Protein AF-A0A954ZML5-F1 (afdb_monomer)

Radius of gyration: 31.53 Å; Cα contacts (8 Å, |Δi|>4): 163; chains: 1; bounding box: 84×61×76 Å

pLDDT: mean 74.58, std 14.29, range [38.0, 97.31]

Secondary structure (DSSP, 8-state):
--HHHHTT-TT--HHHHHHHTHHHHHHHHHHHHHHHHHHHHHHTTS-HHHHHHHHHHHHHHHHHHHHHHHHHHT--GGGGTHHHHHHHHHHHHHHHHHHHHHTT--HHHHHHHHHHHHHHHHHHH-HHHHHHHHHTTGGGHHHHHHHHHHHHHHHHHHH--------S------PPPP--------SHHHHHHHHHHHHHHHHHTT--THHHHHHHHHHHHHHHHHHHHHHHHHHHHHT-TTGGGG-TTHHHHHHHHHHHHHHHHHHHHHHHHHHHHHHHTT-HHHHHHHHHHHHHHHHHHHHHHHHHHHHHHHHHHHHHHHTT-

Structure (mmCIF, N/CA/C/O backbone):
data_AF-A0A954ZML5-F1
#
_entry.id   AF-A0A954ZML5-F1
#
loop_
_atom_site.group_PDB
_atom_site.id
_atom_site.type_symbol
_atom_site.label_atom_id
_atom_site.label_alt_id
_atom_site.label_comp_id
_atom_site.label_asym_id
_atom_site.label_entity_id
_atom_site.label_seq_id
_atom_site.pdbx_PDB_ins_code
_atom_site.Cartn_x
_atom_site.Cartn_y
_atom_site.Cartn_z
_atom_site.occupancy
_atom_site.B_iso_or_equiv
_atom_site.auth_seq_id
_atom_site.auth_comp_id
_atom_site.auth_asym_id
_atom_site.auth_atom_id
_atom_site.pdbx_PDB_model_num
ATOM 1 N N . MET A 1 1 ? 46.854 -1.091 -17.919 1.00 49.09 1 MET A N 1
ATOM 2 C CA . MET A 1 1 ? 45.990 -2.281 -18.026 1.00 49.09 1 MET A CA 1
ATOM 3 C C . MET A 1 1 ? 44.600 -1.821 -17.636 1.00 49.09 1 MET A C 1
ATOM 5 O O . MET A 1 1 ? 44.442 -1.364 -16.509 1.00 49.09 1 MET A O 1
ATOM 9 N N . ALA A 1 2 ? 43.674 -1.747 -18.593 1.00 55.75 2 ALA A N 1
ATOM 10 C CA . ALA A 1 2 ? 42.324 -1.255 -18.327 1.00 55.75 2 ALA A CA 1
ATOM 11 C C . ALA A 1 2 ? 41.600 -2.241 -17.397 1.00 55.75 2 ALA A C 1
ATOM 13 O O . ALA A 1 2 ? 41.842 -3.445 -17.465 1.00 55.75 2 ALA A O 1
ATOM 14 N N . ILE A 1 3 ? 40.733 -1.738 -16.516 1.00 50.66 3 ILE A N 1
ATOM 15 C CA . ILE A 1 3 ? 39.908 -2.572 -15.621 1.00 50.66 3 ILE A CA 1
ATOM 16 C C . ILE A 1 3 ? 39.075 -3.584 -16.434 1.00 50.66 3 ILE A C 1
ATOM 18 O O . ILE A 1 3 ? 38.837 -4.701 -15.974 1.00 50.66 3 ILE A O 1
ATOM 22 N N . ASP A 1 4 ? 38.741 -3.226 -17.673 1.00 48.19 4 ASP A N 1
ATOM 23 C CA . ASP A 1 4 ? 37.993 -4.041 -18.633 1.00 48.19 4 ASP A CA 1
ATOM 24 C C . ASP A 1 4 ? 38.736 -5.328 -19.038 1.00 48.19 4 ASP A C 1
ATOM 26 O O . ASP A 1 4 ? 38.111 -6.382 -19.178 1.00 48.19 4 ASP A O 1
ATOM 30 N N . ASP A 1 5 ? 40.072 -5.277 -19.128 1.00 60.03 5 ASP A N 1
ATOM 31 C CA . ASP A 1 5 ? 40.917 -6.452 -19.393 1.00 60.03 5 ASP A CA 1
ATOM 32 C C . ASP A 1 5 ? 41.083 -7.338 -18.154 1.00 60.03 5 ASP A C 1
ATOM 34 O O . ASP A 1 5 ? 41.214 -8.555 -18.270 1.00 60.03 5 ASP A O 1
ATOM 38 N N . PHE A 1 6 ? 41.067 -6.750 -16.953 1.00 54.25 6 PHE A N 1
ATOM 39 C CA . PHE A 1 6 ? 41.220 -7.500 -15.702 1.00 54.25 6 PHE A CA 1
ATOM 40 C C . PHE A 1 6 ? 39.966 -8.315 -15.344 1.00 54.25 6 PHE A C 1
ATOM 42 O O . PHE A 1 6 ? 40.076 -9.372 -14.726 1.00 54.25 6 PHE A O 1
ATOM 49 N N . LEU A 1 7 ? 38.777 -7.851 -15.744 1.00 59.19 7 LEU A N 1
ATOM 50 C CA . LEU A 1 7 ? 37.503 -8.537 -15.492 1.00 59.19 7 LEU A CA 1
ATOM 51 C C . LEU A 1 7 ? 37.057 -9.465 -16.636 1.00 59.19 7 LEU A C 1
ATOM 53 O O . LEU A 1 7 ? 36.011 -10.100 -16.517 1.00 59.19 7 LEU A O 1
ATOM 57 N N . GLY A 1 8 ? 37.818 -9.556 -17.735 1.00 55.31 8 GLY A N 1
ATOM 58 C CA . GLY A 1 8 ? 37.432 -10.345 -18.913 1.00 55.31 8 GLY A CA 1
ATOM 59 C C . GLY A 1 8 ? 36.171 -9.822 -19.613 1.00 55.31 8 GLY A C 1
ATOM 60 O O . GLY A 1 8 ? 35.494 -10.577 -20.309 1.00 55.31 8 GLY A O 1
ATOM 61 N N . LEU A 1 9 ? 35.836 -8.543 -19.411 1.00 58.91 9 LEU A N 1
ATOM 62 C CA . LEU A 1 9 ? 34.644 -7.894 -19.966 1.00 58.91 9 LEU A CA 1
ATOM 63 C C . LEU A 1 9 ? 34.919 -7.208 -21.311 1.00 58.91 9 LEU A C 1
ATOM 65 O O . LEU A 1 9 ? 33.978 -6.755 -21.956 1.00 58.91 9 LEU A O 1
ATOM 69 N N . SER A 1 10 ? 36.173 -7.181 -21.774 1.00 58.47 10 SER A N 1
ATOM 70 C CA . SER A 1 10 ? 36.607 -6.513 -23.010 1.00 58.47 10 SER A CA 1
ATOM 71 C C . SER A 1 10 ? 36.015 -7.079 -24.317 1.00 58.47 10 SER A C 1
ATOM 73 O O . SER A 1 10 ? 36.287 -6.542 -25.387 1.00 58.47 10 SER A O 1
ATOM 75 N N . GLY A 1 11 ? 35.157 -8.104 -24.251 1.00 59.72 11 GLY A N 1
ATOM 76 C CA . GLY A 1 11 ? 34.374 -8.611 -25.388 1.00 59.72 11 GLY A CA 1
ATOM 77 C C . GLY A 1 11 ? 32.852 -8.544 -25.223 1.00 59.72 11 GLY A C 1
ATOM 78 O O . GLY A 1 11 ? 32.133 -8.963 -26.128 1.00 59.72 11 GLY A O 1
ATOM 79 N N . LEU A 1 12 ? 32.338 -8.062 -24.085 1.00 58.75 12 LEU A N 1
ATOM 80 C CA . LEU A 1 12 ? 30.901 -8.022 -23.818 1.00 58.75 12 LEU A CA 1
ATOM 81 C C . LEU A 1 12 ? 30.369 -6.640 -24.204 1.00 58.75 12 LEU A C 1
ATOM 83 O O . LEU A 1 12 ? 30.375 -5.707 -23.403 1.00 58.75 12 LEU A O 1
ATOM 87 N N . ASP A 1 13 ? 29.943 -6.502 -25.462 1.00 72.94 13 ASP A N 1
ATOM 88 C CA . ASP A 1 13 ? 29.269 -5.295 -25.941 1.00 72.94 13 ASP A CA 1
ATOM 89 C C . ASP A 1 13 ? 27.927 -5.155 -25.209 1.00 72.94 13 ASP A C 1
ATOM 91 O O . ASP A 1 13 ? 26.905 -5.733 -25.585 1.00 72.94 13 ASP A O 1
ATOM 95 N N . LEU A 1 14 ? 27.957 -4.406 -24.105 1.00 63.91 14 LEU A N 1
ATOM 96 C CA . LEU A 1 14 ? 26.800 -4.154 -23.252 1.00 63.91 14 LEU A CA 1
ATOM 97 C C . LEU A 1 14 ? 25.665 -3.485 -24.036 1.00 63.91 14 LEU A C 1
ATOM 99 O O . LEU A 1 14 ? 24.498 -3.670 -23.693 1.00 63.91 14 LEU A O 1
ATOM 103 N N . SER A 1 15 ? 26.002 -2.729 -25.089 1.00 68.00 15 SER A N 1
ATOM 104 C CA . SER A 1 15 ? 25.008 -2.124 -25.969 1.00 68.00 15 SER A CA 1
ATOM 105 C C . SER A 1 15 ? 24.315 -3.200 -26.798 1.00 68.00 15 SER A C 1
ATOM 107 O O . SER A 1 15 ? 23.090 -3.266 -26.784 1.00 68.00 15 SER A O 1
ATOM 109 N N . ALA A 1 16 ? 25.071 -4.114 -27.414 1.00 74.12 16 ALA A N 1
ATOM 110 C CA . ALA A 1 16 ? 24.513 -5.228 -28.178 1.00 74.12 16 ALA A CA 1
ATOM 111 C C . ALA A 1 16 ? 23.671 -6.162 -27.296 1.00 74.12 16 ALA A C 1
ATOM 113 O O . ALA A 1 16 ? 22.603 -6.608 -27.713 1.00 74.12 16 ALA A O 1
ATOM 114 N N . TRP A 1 17 ? 24.107 -6.415 -26.056 1.00 75.25 17 TRP A N 1
ATOM 115 C CA . TRP A 1 17 ? 23.330 -7.189 -25.086 1.00 75.25 17 TRP A CA 1
ATOM 116 C C . TRP A 1 17 ? 22.029 -6.478 -24.689 1.00 75.25 17 TRP A C 1
ATOM 118 O O . TRP A 1 17 ? 20.981 -7.119 -24.631 1.00 75.25 17 TRP A O 1
ATOM 128 N N . TYR A 1 18 ? 22.069 -5.158 -24.469 1.00 72.19 18 TYR A N 1
ATOM 129 C CA . TYR A 1 18 ? 20.858 -4.375 -24.220 1.00 72.19 18 TYR A CA 1
ATOM 130 C C . TYR A 1 18 ? 19.918 -4.419 -25.423 1.00 72.19 18 TYR A C 1
ATOM 132 O O . TYR A 1 18 ? 18.740 -4.676 -25.233 1.00 72.19 18 TYR A O 1
ATOM 140 N N . PHE A 1 19 ? 20.411 -4.248 -26.653 1.00 79.56 19 PHE A N 1
ATOM 141 C CA . PHE A 1 19 ? 19.573 -4.336 -27.853 1.00 79.56 19 PHE A CA 1
ATOM 142 C C . PHE A 1 19 ? 18.918 -5.713 -28.015 1.00 79.56 19 PHE A C 1
ATOM 144 O O . PHE A 1 19 ? 17.776 -5.788 -28.462 1.00 79.56 19 PHE A O 1
ATOM 151 N N . LEU A 1 20 ? 19.600 -6.789 -27.609 1.00 80.62 20 LEU A N 1
ATOM 152 C CA . LEU A 1 20 ? 19.040 -8.142 -27.623 1.00 80.62 20 LEU A CA 1
ATOM 153 C C . LEU A 1 20 ? 17.913 -8.326 -26.593 1.00 80.62 20 LEU A C 1
ATOM 155 O O . LEU A 1 20 ? 16.990 -9.095 -26.845 1.00 80.62 20 LEU A O 1
ATOM 159 N N . HIS A 1 21 ? 17.991 -7.626 -25.458 1.00 79.44 21 HIS A N 1
ATOM 160 C CA . HIS A 1 21 ? 17.060 -7.756 -24.331 1.00 79.44 21 HIS A CA 1
ATOM 161 C C . HIS A 1 21 ? 16.255 -6.482 -24.034 1.00 79.44 21 HIS A C 1
ATOM 163 O O . HIS A 1 21 ? 15.764 -6.282 -22.917 1.00 79.44 21 HIS A O 1
ATOM 169 N N . ALA A 1 22 ? 16.149 -5.578 -25.010 1.00 81.94 22 ALA A N 1
ATOM 170 C CA . ALA A 1 22 ? 15.594 -4.247 -24.791 1.00 81.94 22 ALA A CA 1
ATOM 171 C C . ALA A 1 22 ? 14.134 -4.342 -24.339 1.00 81.94 22 ALA A C 1
ATOM 173 O O . ALA A 1 22 ? 13.718 -3.647 -23.418 1.00 81.94 22 ALA A O 1
ATOM 174 N N . HIS A 1 23 ? 13.369 -5.264 -24.924 1.00 84.69 23 HIS A N 1
ATOM 175 C CA . HIS A 1 23 ? 11.961 -5.459 -24.593 1.00 84.69 23 HIS A CA 1
ATOM 176 C C . HIS A 1 23 ? 11.756 -5.972 -23.164 1.00 84.69 23 HIS A C 1
ATOM 178 O O . HIS A 1 23 ? 10.863 -5.496 -22.462 1.00 84.69 23 HIS A O 1
ATOM 184 N N . GLU A 1 24 ? 12.583 -6.907 -22.698 1.00 82.94 24 GLU A N 1
ATOM 185 C CA . GLU A 1 24 ? 12.501 -7.452 -21.344 1.00 82.94 24 GLU A CA 1
ATOM 186 C C . GLU A 1 24 ? 12.919 -6.417 -20.298 1.00 82.94 24 GLU A C 1
ATOM 188 O O . GLU A 1 24 ? 12.284 -6.300 -19.243 1.00 82.94 24 GLU A O 1
ATOM 193 N N . ILE A 1 25 ? 13.969 -5.648 -20.593 1.00 80.00 25 ILE A N 1
ATOM 194 C CA . ILE A 1 25 ? 14.470 -4.601 -19.701 1.00 80.00 25 ILE A CA 1
ATOM 195 C C . ILE A 1 25 ? 13.452 -3.463 -19.610 1.00 80.00 25 ILE A C 1
ATOM 197 O O . ILE A 1 25 ? 13.104 -3.046 -18.503 1.00 80.00 25 ILE A O 1
ATOM 201 N N . ASP A 1 26 ? 12.911 -3.013 -20.740 1.00 85.88 26 ASP A N 1
ATOM 202 C CA . ASP A 1 26 ? 11.919 -1.941 -20.785 1.00 85.88 26 ASP A CA 1
ATOM 203 C C . ASP A 1 26 ? 10.625 -2.360 -20.072 1.00 85.88 26 ASP A C 1
ATOM 205 O O . ASP A 1 26 ? 10.103 -1.607 -19.245 1.00 85.88 26 ASP A O 1
ATOM 209 N N . ALA A 1 27 ? 10.162 -3.601 -20.272 1.00 86.56 27 ALA A N 1
ATOM 210 C CA . ALA A 1 27 ? 9.017 -4.154 -19.548 1.00 86.56 27 ALA A CA 1
ATOM 211 C C . ALA A 1 27 ? 9.233 -4.165 -18.026 1.00 86.56 27 ALA A C 1
ATOM 213 O O . ALA A 1 27 ? 8.337 -3.785 -17.264 1.00 86.56 27 ALA A O 1
ATOM 214 N N . LEU A 1 28 ? 10.427 -4.552 -17.565 1.00 79.94 28 LEU A N 1
ATOM 215 C CA . LEU A 1 28 ? 10.773 -4.533 -16.144 1.00 79.94 28 LEU A CA 1
ATOM 216 C C . LEU A 1 28 ? 10.808 -3.101 -15.586 1.00 79.94 28 LEU A C 1
ATOM 218 O O . LEU A 1 28 ? 10.306 -2.852 -14.484 1.00 79.94 28 LEU A O 1
ATOM 222 N N . VAL A 1 29 ? 11.373 -2.153 -16.337 1.00 81.75 29 VAL A N 1
ATOM 223 C CA . VAL A 1 29 ? 11.433 -0.740 -15.940 1.00 81.75 29 VAL A CA 1
ATOM 224 C C . VAL A 1 29 ? 10.028 -0.148 -15.842 1.00 81.75 29 VAL A C 1
ATOM 226 O O . VAL A 1 29 ? 9.703 0.449 -14.811 1.00 81.75 29 VAL A O 1
ATOM 229 N N . TYR A 1 30 ? 9.168 -0.370 -16.842 1.00 88.12 30 TYR A N 1
ATOM 230 C CA . TYR A 1 30 ? 7.764 0.044 -16.799 1.00 88.12 30 TYR A CA 1
ATOM 231 C C . TYR A 1 30 ? 7.047 -0.541 -15.582 1.00 88.12 30 TYR A C 1
ATOM 233 O O . TYR A 1 30 ? 6.365 0.189 -14.857 1.00 88.12 30 TYR A O 1
ATOM 241 N N . PHE A 1 31 ? 7.264 -1.824 -15.290 1.00 85.06 31 PHE A N 1
ATOM 242 C CA . PHE A 1 31 ? 6.632 -2.492 -14.157 1.00 85.06 31 PHE A CA 1
ATOM 243 C C . PHE A 1 31 ? 6.992 -1.839 -12.825 1.00 85.06 31 PHE A C 1
ATOM 245 O O . PHE A 1 31 ? 6.106 -1.502 -12.029 1.00 85.06 31 PHE A O 1
ATOM 252 N N . ILE A 1 32 ? 8.286 -1.623 -12.575 1.00 79.44 32 ILE A N 1
ATOM 253 C CA . ILE A 1 32 ? 8.754 -1.020 -11.323 1.00 79.44 32 ILE A CA 1
ATOM 254 C C . ILE A 1 32 ? 8.290 0.437 -11.227 1.00 79.44 32 ILE A C 1
ATOM 256 O O . ILE A 1 32 ? 7.815 0.857 -10.165 1.00 79.44 32 ILE A O 1
ATOM 260 N N . PHE A 1 33 ? 8.393 1.193 -12.323 1.00 84.94 33 PHE A N 1
ATOM 261 C CA . PHE A 1 33 ? 8.023 2.602 -12.377 1.00 84.94 33 PHE A CA 1
ATOM 262 C C . PHE A 1 33 ? 6.529 2.807 -12.107 1.00 84.94 33 PHE A C 1
ATOM 264 O O . PHE A 1 33 ? 6.169 3.488 -11.143 1.00 84.94 33 PHE A O 1
ATOM 271 N N . PHE A 1 34 ? 5.649 2.164 -12.880 1.00 90.31 34 PHE A N 1
ATOM 272 C CA . PHE A 1 34 ? 4.204 2.335 -12.729 1.00 90.31 34 PHE A CA 1
ATOM 273 C C . PHE A 1 34 ? 3.674 1.747 -11.425 1.00 90.31 34 PHE A C 1
ATOM 275 O O . PHE A 1 34 ? 2.801 2.347 -10.802 1.00 90.31 34 PHE A O 1
ATOM 282 N N . THR A 1 35 ? 4.235 0.638 -10.936 1.00 84.12 35 THR A N 1
ATOM 283 C CA . THR A 1 35 ? 3.870 0.109 -9.611 1.00 84.12 35 THR A CA 1
ATOM 284 C C . THR A 1 35 ? 4.311 1.049 -8.488 1.00 84.12 35 THR A C 1
ATOM 286 O O . THR A 1 35 ? 3.585 1.238 -7.509 1.00 84.12 35 THR A O 1
ATOM 289 N N . GLY A 1 36 ? 5.486 1.670 -8.609 1.00 82.25 36 GLY A N 1
ATOM 290 C CA . GLY A 1 36 ? 5.948 2.700 -7.681 1.00 82.25 36 GLY A CA 1
ATOM 291 C C . GLY A 1 36 ? 5.030 3.922 -7.675 1.00 82.25 36 GLY A C 1
ATOM 292 O O . GLY A 1 36 ? 4.576 4.338 -6.606 1.00 82.25 36 GLY A O 1
ATOM 293 N N . LEU A 1 37 ? 4.715 4.437 -8.863 1.00 86.56 37 LEU A N 1
ATOM 294 C CA . LEU A 1 37 ? 3.853 5.598 -9.064 1.00 86.56 37 LEU A CA 1
ATOM 295 C C . LEU A 1 37 ? 2.425 5.343 -8.568 1.00 86.56 37 LEU A C 1
ATOM 297 O O . LEU A 1 37 ? 1.876 6.161 -7.835 1.00 86.56 37 LEU A O 1
ATOM 301 N N . ALA A 1 38 ? 1.849 4.182 -8.884 1.00 89.62 38 ALA A N 1
ATOM 302 C CA . ALA A 1 38 ? 0.521 3.797 -8.422 1.00 89.62 38 ALA A CA 1
ATOM 303 C C . ALA A 1 38 ? 0.469 3.676 -6.893 1.00 89.62 38 ALA A C 1
ATOM 305 O O . ALA A 1 38 ? -0.470 4.162 -6.269 1.00 89.62 38 ALA A O 1
ATOM 306 N N . ARG A 1 39 ? 1.495 3.099 -6.250 1.00 83.94 39 ARG A N 1
ATOM 307 C CA . ARG A 1 39 ? 1.567 3.045 -4.777 1.00 83.94 39 ARG A CA 1
ATOM 308 C C . ARG A 1 39 ? 1.686 4.421 -4.146 1.00 83.94 39 ARG A C 1
ATOM 310 O O . ARG A 1 39 ? 1.102 4.623 -3.088 1.00 83.94 39 ARG A O 1
ATOM 317 N N . TYR A 1 40 ? 2.410 5.339 -4.775 1.00 84.81 40 TYR A N 1
ATOM 318 C CA . TYR A 1 40 ? 2.500 6.717 -4.309 1.00 84.81 40 TYR A CA 1
ATOM 319 C C . TYR A 1 40 ? 1.157 7.449 -4.453 1.00 84.81 40 TYR A C 1
ATOM 321 O O . TYR A 1 40 ? 0.654 7.998 -3.482 1.00 84.81 40 TYR A O 1
ATOM 329 N N . ALA A 1 41 ? 0.523 7.378 -5.626 1.00 91.00 41 ALA A N 1
ATOM 330 C CA . ALA A 1 41 ? -0.729 8.082 -5.902 1.00 91.00 41 ALA A CA 1
ATOM 331 C C . ALA A 1 41 ? -1.940 7.521 -5.128 1.00 91.00 41 ALA A C 1
ATOM 333 O O . ALA A 1 41 ? -2.824 8.270 -4.713 1.00 91.00 41 ALA A O 1
ATOM 334 N N . VAL A 1 42 ? -2.005 6.198 -4.947 1.00 86.88 42 VAL A N 1
ATOM 335 C CA . VAL A 1 42 ? -3.160 5.496 -4.352 1.00 86.88 42 VAL A CA 1
ATOM 336 C C . VAL A 1 42 ? -2.960 5.235 -2.856 1.00 86.88 42 VAL A C 1
ATOM 338 O O . VAL A 1 42 ? -3.941 5.158 -2.113 1.00 86.88 42 VAL A O 1
ATOM 341 N N . GLY A 1 43 ? -1.710 5.117 -2.396 1.00 79.75 43 GLY A N 1
ATOM 342 C CA . GLY A 1 43 ? -1.374 4.695 -1.033 1.00 79.75 43 GLY A CA 1
ATOM 343 C C . GLY A 1 43 ? -1.918 5.610 0.062 1.00 79.75 43 GLY A C 1
ATOM 344 O O . GLY A 1 43 ? -2.352 5.109 1.098 1.00 79.75 43 GLY A O 1
ATOM 345 N N . ASP A 1 44 ? -1.969 6.918 -0.193 1.00 79.69 44 ASP A N 1
ATOM 346 C CA . ASP A 1 44 ? -2.456 7.898 0.784 1.00 79.69 44 ASP A CA 1
ATOM 347 C C . ASP A 1 44 ? -3.991 7.944 0.859 1.00 79.69 44 ASP A C 1
ATOM 349 O O . ASP A 1 44 ? -4.554 8.247 1.909 1.00 79.69 44 ASP A O 1
ATOM 353 N N . ARG A 1 45 ? -4.691 7.599 -0.233 1.00 87.44 45 ARG A N 1
ATOM 354 C CA . ARG A 1 45 ? -6.165 7.600 -0.278 1.00 87.44 45 ARG A CA 1
ATOM 355 C C . ARG A 1 45 ? -6.777 6.304 0.231 1.00 87.44 45 ARG A C 1
ATOM 357 O O . ARG A 1 45 ? -7.810 6.324 0.894 1.00 87.44 45 ARG A O 1
ATOM 364 N N . PHE A 1 46 ? -6.156 5.173 -0.082 1.00 85.81 46 PHE A N 1
ATOM 365 C CA . PHE A 1 46 ? -6.672 3.854 0.259 1.00 85.81 46 PHE A CA 1
ATOM 366 C C . PHE A 1 46 ? -5.720 3.198 1.259 1.00 85.81 46 PHE A C 1
ATOM 368 O O . PHE A 1 46 ? -4.909 2.338 0.927 1.00 85.81 46 PHE A O 1
ATOM 375 N N . GLY A 1 47 ? -5.795 3.630 2.517 1.00 86.38 47 GLY A N 1
ATOM 376 C CA . GLY A 1 47 ? -5.012 3.016 3.586 1.00 86.38 47 GLY A CA 1
ATOM 377 C C . GLY A 1 47 ? -5.283 1.508 3.725 1.00 86.38 47 GLY A C 1
ATOM 378 O O . GLY A 1 47 ? -6.370 1.002 3.434 1.00 86.38 47 GLY A O 1
ATOM 379 N N . GLY A 1 48 ? -4.290 0.769 4.220 1.00 89.75 48 GLY A N 1
ATOM 380 C CA . GLY A 1 48 ? -4.415 -0.656 4.544 1.00 89.75 48 GLY A CA 1
ATOM 381 C C . GLY A 1 48 ? -4.140 -1.626 3.385 1.00 89.75 48 GLY A C 1
ATOM 382 O O . GLY A 1 48 ? -3.677 -1.254 2.309 1.00 89.75 48 GLY A O 1
ATOM 383 N N . ARG A 1 49 ? -4.393 -2.921 3.629 1.00 82.06 49 ARG A N 1
ATOM 384 C CA . ARG A 1 49 ? -4.068 -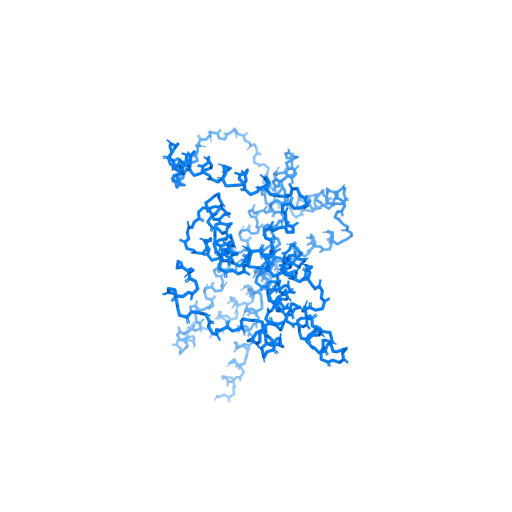4.017 2.690 1.00 82.06 49 ARG A CA 1
ATOM 385 C C . ARG A 1 49 ? -4.831 -3.926 1.362 1.00 82.06 49 ARG A C 1
ATOM 387 O O . ARG A 1 49 ? -4.274 -4.269 0.325 1.00 82.06 49 ARG A O 1
ATOM 394 N N . GLY A 1 50 ? -6.075 -3.442 1.392 1.00 85.75 50 GLY A N 1
ATOM 395 C CA . GLY A 1 50 ? -6.911 -3.298 0.195 1.00 85.75 50 GLY A CA 1
ATOM 396 C C . GLY A 1 50 ? -6.356 -2.275 -0.795 1.00 85.75 50 GLY A C 1
ATOM 397 O O . GLY A 1 50 ? -6.214 -2.581 -1.975 1.00 85.75 50 GLY A O 1
ATOM 398 N N . GLY A 1 51 ? -5.951 -1.094 -0.322 1.00 85.56 51 GLY A N 1
ATOM 399 C CA . GLY A 1 51 ? -5.358 -0.092 -1.208 1.00 85.56 51 GLY A CA 1
ATOM 400 C C . GLY A 1 51 ? -3.964 -0.460 -1.702 1.00 85.56 51 GLY A C 1
ATOM 401 O O . GLY A 1 51 ? -3.613 -0.119 -2.826 1.00 85.56 51 GLY A O 1
ATOM 402 N N . GLN A 1 52 ? -3.198 -1.246 -0.937 1.00 82.81 52 GLN A N 1
ATOM 403 C CA . GLN A 1 52 ? -1.952 -1.827 -1.447 1.00 82.81 52 GLN A CA 1
ATOM 404 C C . GLN A 1 52 ? -2.203 -2.781 -2.621 1.00 82.81 52 GLN A C 1
ATOM 406 O O . GLN A 1 52 ? -1.487 -2.699 -3.616 1.00 82.81 52 GLN A O 1
ATOM 411 N N . ALA A 1 53 ? -3.214 -3.652 -2.529 1.00 86.88 53 ALA A N 1
ATOM 412 C CA . ALA A 1 53 ? -3.580 -4.551 -3.623 1.00 86.88 53 ALA A CA 1
ATOM 413 C C . ALA A 1 53 ? -4.067 -3.772 -4.854 1.00 86.88 53 ALA A C 1
ATOM 415 O O . ALA A 1 53 ? -3.645 -4.060 -5.971 1.00 86.88 53 ALA A O 1
ATOM 416 N N . MET A 1 54 ? -4.883 -2.735 -4.644 1.00 90.31 54 MET A N 1
ATOM 417 C CA . MET A 1 54 ? -5.365 -1.866 -5.718 1.00 90.31 54 MET A CA 1
ATOM 418 C C . MET A 1 54 ? -4.222 -1.110 -6.404 1.00 90.31 54 MET A C 1
ATOM 420 O O . MET A 1 54 ? -4.152 -1.086 -7.627 1.00 90.31 54 MET A O 1
ATOM 424 N N . ALA A 1 55 ? -3.284 -0.553 -5.636 1.00 87.94 55 ALA A N 1
ATOM 425 C CA . ALA A 1 55 ? -2.115 0.124 -6.185 1.00 87.94 55 ALA A CA 1
ATOM 426 C C . ALA A 1 55 ? -1.236 -0.812 -7.029 1.00 87.94 55 ALA A C 1
ATOM 428 O O . ALA A 1 55 ? -0.733 -0.408 -8.073 1.00 87.94 55 ALA A O 1
ATOM 429 N N . VAL A 1 56 ? -1.066 -2.066 -6.596 1.00 86.25 56 VAL A N 1
ATOM 430 C CA . VAL A 1 56 ? -0.338 -3.076 -7.377 1.00 86.25 56 VAL A CA 1
ATOM 431 C C . VAL A 1 56 ? -1.099 -3.421 -8.656 1.00 86.25 56 VAL A C 1
ATOM 433 O O . VAL A 1 56 ? -0.495 -3.409 -9.721 1.00 86.25 56 VAL A O 1
ATOM 436 N N . ALA A 1 57 ? -2.412 -3.656 -8.582 1.00 92.25 57 ALA A N 1
ATOM 437 C CA . ALA A 1 57 ? -3.232 -3.967 -9.754 1.00 92.25 57 ALA A CA 1
ATOM 438 C C . ALA A 1 57 ? -3.198 -2.843 -10.805 1.00 92.25 57 ALA A C 1
ATOM 440 O O . ALA A 1 57 ? -2.997 -3.111 -11.987 1.00 92.25 57 ALA A O 1
ATOM 441 N N . VAL A 1 58 ? -3.321 -1.584 -10.370 1.00 95.50 58 VAL A N 1
ATOM 442 C CA . VAL A 1 58 ? -3.221 -0.407 -11.249 1.00 95.50 58 VAL A CA 1
ATOM 443 C C . VAL A 1 58 ? -1.822 -0.291 -11.859 1.00 95.50 58 VAL A C 1
ATOM 445 O O . VAL A 1 58 ? -1.698 -0.063 -13.058 1.00 95.50 58 VAL A O 1
ATOM 448 N N . GLY A 1 59 ? -0.769 -0.493 -11.062 1.00 91.75 59 GLY A N 1
ATOM 449 C CA . GLY A 1 59 ? 0.612 -0.477 -11.549 1.00 91.75 59 GLY A CA 1
ATOM 450 C C . GLY A 1 59 ? 0.892 -1.542 -12.611 1.00 91.75 59 GLY A C 1
ATOM 451 O O . GLY A 1 59 ? 1.491 -1.240 -13.640 1.00 91.75 59 GLY A O 1
ATOM 452 N N . VAL A 1 60 ? 0.402 -2.767 -12.393 1.00 91.50 60 VAL A N 1
ATOM 453 C CA . VAL A 1 60 ? 0.516 -3.880 -13.349 1.00 91.50 60 VAL A CA 1
ATOM 454 C C . VAL A 1 60 ? -0.234 -3.558 -14.642 1.00 91.50 60 VAL A C 1
ATOM 456 O O . VAL A 1 60 ? 0.323 -3.734 -15.722 1.00 91.50 60 VAL A O 1
ATOM 459 N N . ALA A 1 61 ? -1.466 -3.047 -14.547 1.00 97.31 61 ALA A N 1
ATOM 460 C CA . ALA A 1 61 ? -2.265 -2.685 -15.717 1.00 97.31 61 ALA A CA 1
ATOM 461 C C . ALA A 1 61 ? -1.584 -1.598 -16.568 1.00 97.31 61 ALA A C 1
ATOM 463 O O . ALA A 1 61 ? -1.497 -1.736 -17.787 1.00 97.31 61 ALA A O 1
ATOM 464 N N . LEU A 1 62 ? -1.040 -0.555 -15.930 1.00 96.31 62 LEU A N 1
ATOM 465 C CA . LEU A 1 62 ? -0.290 0.506 -16.614 1.00 96.31 62 LEU A CA 1
ATOM 466 C C . LEU A 1 62 ? 0.994 -0.018 -17.264 1.00 96.31 62 LEU A C 1
ATOM 468 O O . LEU A 1 62 ? 1.302 0.351 -18.393 1.00 96.31 62 LEU A O 1
ATOM 472 N N . SER A 1 63 ? 1.717 -0.908 -16.583 1.00 92.06 63 SER A N 1
ATOM 473 C CA . SER A 1 63 ? 2.913 -1.540 -17.139 1.00 92.06 63 SER A CA 1
ATOM 474 C C . SER A 1 63 ? 2.606 -2.360 -18.388 1.00 92.06 63 SER A C 1
ATOM 476 O O . SER A 1 63 ? 3.339 -2.259 -19.365 1.00 92.06 63 SER A O 1
ATOM 478 N N . PHE A 1 64 ? 1.533 -3.155 -18.376 1.00 96.50 64 PHE A N 1
ATOM 479 C CA . PHE A 1 64 ? 1.113 -3.914 -19.555 1.00 96.50 64 PHE A CA 1
ATOM 480 C C . PHE A 1 64 ? 0.710 -2.988 -20.704 1.00 96.50 64 PHE A C 1
ATOM 482 O O . PHE A 1 64 ? 1.135 -3.210 -21.833 1.00 96.50 64 PHE A O 1
ATOM 489 N N . GLY A 1 65 ? -0.050 -1.927 -20.413 1.00 96.12 65 GLY A N 1
ATOM 490 C CA . GLY A 1 65 ? -0.414 -0.924 -21.414 1.00 96.12 65 GLY A CA 1
ATOM 491 C C . GLY A 1 65 ? 0.809 -0.264 -22.056 1.00 96.12 65 GLY A C 1
ATOM 492 O O . GLY A 1 65 ? 0.841 -0.099 -23.270 1.00 96.12 65 GLY A O 1
ATOM 493 N N . ALA A 1 66 ? 1.841 0.043 -21.265 1.00 94.19 66 ALA A N 1
ATOM 494 C CA . ALA A 1 66 ? 3.089 0.609 -21.771 1.00 94.19 66 ALA A CA 1
ATOM 495 C C . ALA A 1 66 ? 3.876 -0.370 -22.655 1.00 94.19 66 ALA A C 1
ATOM 497 O O . ALA A 1 66 ? 4.385 0.039 -23.692 1.00 94.19 66 ALA A O 1
ATOM 498 N N . VAL A 1 67 ? 3.935 -1.657 -22.290 1.00 94.69 67 VAL A N 1
ATOM 499 C CA . VAL A 1 67 ? 4.592 -2.693 -23.109 1.00 94.69 67 VAL A CA 1
ATOM 500 C C . VAL A 1 67 ? 3.874 -2.880 -24.448 1.00 94.69 67 VAL A C 1
ATOM 502 O O . VAL A 1 67 ? 4.528 -2.944 -25.485 1.00 94.69 67 VAL A O 1
ATOM 505 N N . VAL A 1 68 ? 2.537 -2.926 -24.446 1.00 96.62 68 VAL A N 1
ATOM 506 C CA . VAL A 1 68 ? 1.748 -3.026 -25.687 1.00 96.62 68 VAL A CA 1
ATOM 507 C C . VAL A 1 68 ? 1.954 -1.785 -26.558 1.00 96.62 68 VAL A C 1
ATOM 509 O O . VAL A 1 68 ? 2.239 -1.914 -27.744 1.00 96.62 68 VAL A O 1
ATOM 512 N N . PHE A 1 69 ? 1.897 -0.591 -25.962 1.00 95.56 69 PHE A N 1
ATOM 513 C CA . PHE A 1 69 ? 2.143 0.665 -26.671 1.00 95.56 69 PHE A CA 1
ATOM 514 C C . PHE A 1 69 ? 3.549 0.725 -27.287 1.00 95.56 69 PHE A C 1
ATOM 516 O O . PHE A 1 69 ? 3.695 1.138 -28.437 1.00 95.56 69 PHE A O 1
ATOM 523 N N . ALA A 1 70 ? 4.577 0.290 -26.554 1.00 93.69 70 ALA A N 1
ATOM 524 C CA . ALA A 1 70 ? 5.949 0.200 -27.053 1.00 93.69 70 ALA A CA 1
ATOM 525 C C . ALA A 1 70 ? 6.051 -0.755 -28.257 1.00 93.69 70 ALA A C 1
ATOM 527 O O . ALA A 1 70 ? 6.661 -0.411 -29.267 1.00 93.69 70 ALA A O 1
ATOM 528 N N . GLY A 1 71 ? 5.379 -1.910 -28.191 1.00 93.62 71 GLY A N 1
ATOM 529 C CA . GLY A 1 71 ? 5.339 -2.881 -29.287 1.00 93.62 71 GLY A CA 1
ATOM 530 C C . GLY A 1 71 ? 4.646 -2.364 -30.553 1.00 93.62 71 GLY A C 1
ATOM 531 O O . GLY A 1 71 ? 5.119 -2.629 -31.654 1.00 93.62 71 GLY A O 1
ATOM 532 N N . GLU A 1 72 ? 3.553 -1.607 -30.418 1.00 95.81 72 GLU A N 1
ATOM 533 C CA . GLU A 1 72 ? 2.818 -1.051 -31.567 1.00 95.81 72 GLU A CA 1
ATOM 534 C C . GLU A 1 72 ? 3.513 0.162 -32.196 1.00 95.81 72 GLU A C 1
ATOM 536 O O . GLU A 1 72 ? 3.497 0.330 -33.414 1.00 95.81 72 GLU A O 1
ATOM 541 N N . SER A 1 73 ? 4.117 1.020 -31.372 1.00 95.25 73 SER A N 1
ATOM 542 C CA . SER A 1 73 ? 4.779 2.245 -31.837 1.00 95.25 73 SER A CA 1
ATOM 543 C C . SER A 1 73 ? 6.228 2.032 -32.278 1.00 95.25 73 SER A C 1
ATOM 545 O O . SER A 1 73 ? 6.795 2.908 -32.929 1.00 95.25 73 SER A O 1
ATOM 547 N N . GLY A 1 74 ? 6.835 0.898 -31.914 1.00 91.81 74 GLY A N 1
ATOM 548 C CA . GLY A 1 74 ? 8.272 0.665 -32.061 1.00 91.81 74 GLY A CA 1
ATOM 549 C C . GLY A 1 74 ? 9.125 1.514 -31.113 1.00 91.81 74 GLY A C 1
ATOM 550 O O . GLY A 1 74 ? 10.338 1.571 -31.281 1.00 91.81 74 GLY A O 1
ATOM 551 N N . PHE A 1 75 ? 8.501 2.188 -30.144 1.00 89.94 75 PHE A N 1
ATOM 552 C CA . PHE A 1 75 ? 9.178 3.031 -29.168 1.00 89.94 75 PHE A CA 1
ATOM 553 C C . PHE A 1 75 ? 9.901 2.183 -28.122 1.00 89.94 75 PHE A C 1
ATOM 555 O O . PHE A 1 75 ? 9.292 1.327 -27.480 1.00 89.94 75 PHE A O 1
ATOM 562 N N . THR A 1 76 ? 11.175 2.478 -27.888 1.00 88.81 76 THR A N 1
ATOM 563 C CA . THR A 1 76 ? 11.981 1.881 -26.816 1.00 88.81 76 THR A C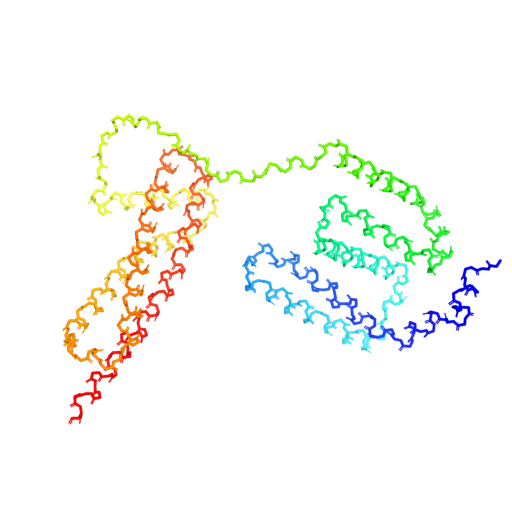A 1
ATOM 564 C C . THR A 1 76 ? 12.394 2.946 -25.803 1.00 88.81 76 THR A C 1
ATOM 566 O O . THR A 1 76 ? 12.473 4.134 -26.127 1.00 88.81 76 THR A O 1
ATOM 569 N N . LEU A 1 77 ? 12.714 2.559 -24.560 1.00 84.12 77 LEU A N 1
ATOM 570 C CA . LEU A 1 77 ? 13.340 3.514 -23.637 1.00 84.12 77 LEU A CA 1
ATOM 571 C C . LEU A 1 77 ? 14.663 4.041 -24.202 1.00 84.12 77 LEU A C 1
ATOM 573 O O . LEU A 1 77 ? 15.009 5.188 -23.938 1.00 84.12 77 LEU A O 1
ATOM 577 N N . GLY A 1 78 ? 15.380 3.251 -25.002 1.00 83.50 78 GLY A N 1
ATOM 578 C CA . GLY A 1 78 ? 16.603 3.694 -25.672 1.00 83.50 78 GLY A CA 1
ATOM 579 C C . GLY A 1 78 ? 16.427 5.001 -26.456 1.00 83.50 78 GLY A C 1
ATOM 580 O O . GLY A 1 78 ? 17.307 5.864 -26.408 1.00 83.50 78 GLY A O 1
ATOM 581 N N . ASP A 1 79 ? 15.261 5.206 -27.073 1.00 87.94 79 ASP A N 1
ATOM 582 C CA . ASP A 1 79 ? 14.965 6.376 -27.912 1.00 87.94 79 ASP A CA 1
ATOM 583 C C . ASP A 1 79 ? 14.854 7.688 -27.117 1.00 87.94 79 ASP A C 1
ATOM 585 O O . ASP A 1 79 ? 15.054 8.777 -27.655 1.00 87.94 79 ASP A O 1
ATOM 589 N N . LEU A 1 80 ? 14.593 7.609 -25.807 1.00 84.75 80 LEU A N 1
ATOM 590 C CA . LEU A 1 80 ? 14.609 8.763 -24.895 1.00 84.75 80 LEU A CA 1
ATOM 591 C C . LEU A 1 80 ? 16.035 9.244 -24.568 1.00 84.75 80 LEU A C 1
ATOM 593 O O . LEU A 1 80 ? 16.197 10.295 -23.934 1.00 84.75 80 LEU A O 1
ATOM 597 N N . GLY A 1 81 ? 17.066 8.477 -24.939 1.00 85.50 81 GLY A N 1
ATOM 598 C CA . GLY A 1 81 ? 18.471 8.798 -24.709 1.00 85.50 81 GLY A CA 1
ATOM 599 C C . GLY A 1 81 ? 18.771 9.105 -23.239 1.00 85.50 81 GLY A C 1
ATOM 600 O O . GLY A 1 81 ? 18.593 8.270 -22.348 1.00 85.50 81 GLY A O 1
ATOM 601 N N . LEU A 1 82 ? 19.210 10.338 -22.963 1.00 78.50 82 LEU A N 1
ATOM 602 C CA . LEU A 1 82 ? 19.582 10.787 -21.617 1.00 78.50 82 LEU A CA 1
ATOM 603 C C . LEU A 1 82 ? 18.433 10.649 -20.600 1.00 78.50 82 LEU A C 1
ATOM 605 O O . LEU A 1 82 ? 18.679 10.324 -19.436 1.00 78.50 82 LEU A O 1
ATOM 609 N N . TYR A 1 83 ? 17.183 10.865 -21.021 1.00 80.81 83 TYR A N 1
ATOM 610 C CA . TYR A 1 83 ? 16.032 10.817 -20.116 1.00 80.81 83 TYR A CA 1
ATOM 611 C C . TYR A 1 83 ? 15.726 9.398 -19.635 1.00 80.81 83 TYR A C 1
ATOM 613 O O . TYR A 1 83 ? 15.411 9.216 -18.457 1.00 80.81 83 TYR A O 1
ATOM 621 N N . ALA A 1 84 ? 15.869 8.387 -20.496 1.00 79.50 84 ALA A N 1
ATOM 622 C CA . ALA A 1 84 ? 15.723 6.995 -20.075 1.00 79.50 84 ALA A CA 1
ATOM 623 C C . ALA A 1 84 ? 16.796 6.598 -19.071 1.00 79.50 84 ALA A C 1
ATOM 625 O O . ALA A 1 84 ? 16.494 5.934 -18.082 1.00 79.50 84 ALA A O 1
ATOM 626 N N . TRP A 1 85 ? 18.022 7.084 -19.261 1.00 76.44 85 TRP A N 1
ATOM 627 C CA . TRP A 1 85 ? 19.097 6.849 -18.306 1.00 76.44 85 TRP A CA 1
ATOM 628 C C . TRP A 1 85 ? 18.805 7.492 -16.945 1.00 76.44 85 TRP A C 1
ATOM 630 O O . TRP A 1 85 ? 18.965 6.851 -15.906 1.00 76.44 85 TRP A O 1
ATOM 640 N N . MET A 1 86 ? 18.301 8.732 -16.924 1.00 79.62 86 MET A N 1
ATOM 641 C CA . MET A 1 86 ? 17.859 9.378 -15.681 1.00 79.62 86 MET A CA 1
ATOM 642 C C . MET A 1 86 ? 16.736 8.593 -14.995 1.00 79.62 86 MET A C 1
ATOM 644 O O . MET A 1 86 ? 16.773 8.405 -13.778 1.00 79.62 86 MET A O 1
ATOM 648 N N . LEU A 1 87 ? 15.754 8.113 -15.760 1.00 78.38 87 LEU A N 1
ATOM 649 C CA . LEU A 1 87 ? 14.640 7.332 -15.229 1.00 78.38 87 LEU A CA 1
ATOM 650 C C . LEU A 1 87 ? 15.125 5.994 -14.658 1.00 78.38 87 LEU A C 1
ATOM 652 O O . LEU A 1 87 ? 14.762 5.643 -13.534 1.00 78.38 87 LEU A O 1
ATOM 656 N N . PHE A 1 88 ? 16.014 5.302 -15.371 1.00 78.12 88 PHE A N 1
ATOM 657 C CA . PHE A 1 88 ? 16.667 4.081 -14.909 1.00 78.12 88 PHE A CA 1
ATOM 658 C C . PHE A 1 88 ? 17.434 4.307 -13.600 1.00 78.12 88 PHE A C 1
ATOM 660 O O . PHE A 1 88 ? 17.238 3.564 -12.639 1.00 78.12 88 PHE A O 1
ATOM 667 N N . LEU A 1 89 ? 18.242 5.369 -13.510 1.00 80.62 89 LEU A N 1
ATOM 668 C CA . LEU A 1 89 ? 18.966 5.722 -12.286 1.00 80.62 89 LEU A CA 1
ATOM 669 C C . LEU A 1 89 ? 18.037 5.991 -11.103 1.00 80.62 89 LEU A C 1
ATOM 671 O O . LEU A 1 89 ? 18.326 5.560 -9.988 1.00 80.62 89 LEU A O 1
ATOM 675 N N . ILE A 1 90 ? 16.933 6.709 -11.323 1.00 80.88 90 ILE A N 1
ATOM 676 C CA . ILE A 1 90 ? 15.948 6.991 -10.273 1.00 80.88 90 ILE A CA 1
ATOM 677 C C . ILE A 1 90 ? 15.319 5.684 -9.789 1.00 80.88 90 ILE A C 1
ATOM 679 O O . ILE A 1 90 ? 15.226 5.455 -8.581 1.00 80.88 90 ILE A O 1
ATOM 683 N N . VAL A 1 91 ? 14.919 4.808 -10.712 1.00 76.12 91 VAL A N 1
ATOM 684 C CA . VAL A 1 91 ? 14.350 3.496 -10.384 1.00 76.12 91 VAL A CA 1
ATOM 685 C C . VAL A 1 91 ? 15.360 2.646 -9.609 1.00 76.12 91 VAL A C 1
ATOM 687 O O . VAL A 1 91 ? 15.019 2.106 -8.554 1.00 76.12 91 VAL A O 1
ATOM 690 N N . LEU A 1 92 ? 16.611 2.590 -10.068 1.00 78.50 92 LEU A N 1
ATOM 691 C CA . LEU A 1 92 ? 17.702 1.872 -9.415 1.00 78.50 92 LEU A CA 1
ATOM 692 C C . LEU A 1 92 ? 17.989 2.428 -8.013 1.00 78.50 92 LEU A C 1
ATOM 694 O O . LEU A 1 92 ? 18.134 1.657 -7.065 1.00 78.50 92 LEU A O 1
ATOM 698 N N . ALA A 1 93 ? 18.002 3.752 -7.848 1.00 83.88 93 ALA A N 1
ATOM 699 C CA . ALA A 1 93 ? 18.167 4.397 -6.550 1.00 83.88 93 ALA A CA 1
ATOM 700 C C . ALA A 1 93 ? 16.994 4.076 -5.609 1.00 83.88 93 ALA A C 1
ATOM 702 O O . ALA A 1 93 ? 17.189 3.748 -4.443 1.00 83.88 93 ALA A O 1
ATOM 703 N N . LEU A 1 94 ? 15.750 4.099 -6.083 1.00 77.94 94 LEU A N 1
ATOM 704 C CA . LEU A 1 94 ? 14.602 3.736 -5.247 1.00 77.94 94 LEU A CA 1
ATOM 705 C C . LEU A 1 94 ? 14.627 2.254 -4.845 1.00 77.94 94 LEU A C 1
ATOM 707 O O . LEU A 1 94 ? 14.326 1.920 -3.693 1.00 77.94 94 LEU A O 1
ATOM 711 N N . ALA A 1 95 ? 15.002 1.371 -5.773 1.00 73.00 95 ALA A N 1
ATOM 712 C CA . ALA A 1 95 ? 15.144 -0.059 -5.529 1.00 73.00 95 ALA A CA 1
ATOM 713 C C . ALA A 1 95 ? 16.265 -0.341 -4.518 1.00 73.00 95 ALA A C 1
ATOM 715 O O . ALA A 1 95 ? 16.016 -0.978 -3.491 1.00 73.00 95 ALA A O 1
ATOM 716 N N . GLY A 1 96 ? 17.460 0.210 -4.745 1.00 78.25 96 GLY A N 1
ATOM 717 C CA . GLY A 1 96 ? 18.602 0.088 -3.842 1.00 78.25 96 GLY A CA 1
ATOM 718 C C . GLY A 1 96 ? 18.284 0.615 -2.444 1.00 78.25 96 GLY A C 1
ATOM 719 O O . GLY A 1 96 ? 18.528 -0.074 -1.455 1.00 78.25 96 GLY A O 1
ATOM 720 N N . TYR A 1 97 ? 17.608 1.763 -2.345 1.00 85.81 97 TYR A N 1
ATOM 721 C CA . TYR A 1 97 ? 17.188 2.314 -1.058 1.00 85.81 97 TYR A CA 1
ATOM 722 C C . TYR A 1 97 ? 16.241 1.370 -0.315 1.00 85.81 97 TYR A C 1
ATOM 724 O O . TYR A 1 97 ? 16.394 1.169 0.893 1.00 85.81 97 TYR A O 1
ATOM 732 N N . ARG A 1 98 ? 15.282 0.744 -1.010 1.00 72.62 98 ARG A N 1
ATOM 733 C CA . ARG A 1 98 ? 14.391 -0.249 -0.391 1.00 72.62 98 ARG A CA 1
ATOM 734 C C . ARG A 1 98 ? 15.139 -1.491 0.080 1.00 72.62 98 ARG A C 1
ATOM 736 O O . ARG A 1 98 ? 14.866 -1.936 1.193 1.00 72.62 98 ARG A O 1
ATOM 743 N N . VAL A 1 99 ? 16.076 -2.013 -0.710 1.00 71.00 99 VAL A N 1
ATOM 744 C CA . VAL A 1 99 ? 16.908 -3.164 -0.319 1.00 71.00 99 VAL A CA 1
ATOM 745 C C . VAL A 1 99 ? 17.716 -2.831 0.935 1.00 71.00 99 VAL A C 1
ATOM 747 O O . VAL A 1 99 ? 17.623 -3.546 1.932 1.00 71.00 99 VAL A O 1
ATOM 750 N N . MET A 1 100 ? 18.395 -1.681 0.953 1.00 87.12 100 MET A N 1
ATOM 751 C CA . MET A 1 100 ? 19.162 -1.222 2.116 1.00 87.12 100 MET A CA 1
ATOM 752 C C . MET A 1 100 ? 18.270 -1.061 3.354 1.00 87.12 100 MET A C 1
ATOM 754 O O . MET A 1 100 ? 18.623 -1.489 4.453 1.00 87.12 100 MET A O 1
ATOM 758 N N . ARG A 1 101 ? 17.064 -0.500 3.198 1.00 86.50 101 ARG A N 1
ATOM 759 C CA . ARG A 1 101 ? 16.086 -0.407 4.295 1.00 86.50 101 ARG A CA 1
ATOM 760 C C . ARG A 1 101 ? 15.624 -1.782 4.786 1.00 86.50 101 ARG A C 1
ATOM 762 O O . ARG A 1 101 ? 15.438 -1.934 5.991 1.00 86.50 101 ARG A O 1
ATOM 769 N N . GLY A 1 102 ? 15.463 -2.756 3.891 1.00 64.94 102 GLY A N 1
ATOM 770 C CA . GLY A 1 102 ? 15.126 -4.143 4.223 1.00 64.94 102 GLY A CA 1
ATOM 771 C C . GLY A 1 102 ? 16.228 -4.861 5.005 1.00 64.94 102 GLY A C 1
ATOM 772 O O . GLY A 1 102 ? 15.929 -5.624 5.916 1.00 64.94 102 GLY A O 1
ATOM 773 N N . MET A 1 103 ? 17.494 -4.534 4.734 1.00 81.25 103 MET A N 1
ATOM 774 C CA . MET A 1 103 ? 18.665 -5.055 5.454 1.00 81.25 103 MET A CA 1
ATOM 775 C C . MET A 1 103 ? 18.898 -4.392 6.826 1.00 81.25 103 MET A C 1
ATOM 777 O O . MET A 1 103 ? 19.901 -4.653 7.482 1.00 81.25 103 MET A O 1
ATOM 781 N N . GLY A 1 104 ? 17.999 -3.510 7.274 1.00 87.56 104 GLY A N 1
ATOM 782 C CA . GLY A 1 104 ? 18.095 -2.856 8.581 1.00 87.56 104 GLY A CA 1
ATOM 783 C C . GLY A 1 104 ? 18.902 -1.555 8.594 1.00 87.56 104 GLY A C 1
ATOM 784 O O . GLY A 1 104 ? 19.056 -0.945 9.657 1.00 87.56 104 GLY A O 1
ATOM 785 N N . PHE A 1 105 ? 19.361 -1.053 7.438 1.00 85.56 105 PHE A N 1
ATOM 786 C CA . PHE A 1 105 ? 20.016 0.253 7.392 1.00 85.56 105 PHE A CA 1
ATOM 787 C C . PHE A 1 105 ? 19.035 1.355 7.834 1.00 85.56 105 PHE A C 1
ATOM 789 O O . PHE A 1 105 ? 17.849 1.400 7.476 1.00 85.56 105 PHE A O 1
ATOM 796 N N . GLY A 1 106 ? 19.540 2.285 8.645 1.00 86.50 106 GLY A N 1
ATOM 797 C CA . GLY A 1 106 ? 18.778 3.465 9.054 1.00 86.50 106 GLY A CA 1
ATOM 798 C C . GLY A 1 106 ? 18.481 4.356 7.850 1.00 86.50 106 GLY A C 1
ATOM 799 O O . GLY A 1 106 ? 19.199 4.314 6.858 1.00 86.50 106 GLY A O 1
ATOM 800 N N . ARG A 1 107 ? 17.437 5.190 7.928 1.00 85.75 107 ARG A N 1
ATOM 801 C CA . ARG A 1 107 ? 17.045 6.094 6.826 1.00 85.75 107 ARG A CA 1
ATOM 802 C C . ARG A 1 107 ? 18.227 6.928 6.317 1.00 85.75 107 ARG A C 1
ATOM 804 O O . ARG A 1 107 ? 18.460 6.996 5.118 1.00 85.75 107 ARG A O 1
ATOM 811 N N . TRP A 1 108 ? 19.012 7.448 7.259 1.00 86.12 108 TRP A N 1
ATOM 812 C CA . TRP A 1 108 ? 20.193 8.275 7.013 1.00 86.12 108 TRP A CA 1
ATOM 813 C C . TRP A 1 108 ? 21.408 7.516 6.472 1.00 86.12 108 TRP A C 1
ATOM 815 O O . TRP A 1 108 ? 22.243 8.128 5.825 1.00 86.12 108 TRP A O 1
ATOM 825 N N . THR A 1 109 ? 21.508 6.200 6.689 1.00 84.81 109 THR A N 1
ATOM 826 C CA . THR A 1 109 ? 22.608 5.380 6.144 1.00 84.81 109 THR A CA 1
ATOM 827 C C . THR A 1 109 ? 22.218 4.666 4.851 1.00 84.81 109 THR A C 1
ATOM 829 O O . THR A 1 109 ? 23.080 4.353 4.040 1.00 84.81 109 THR A O 1
ATOM 832 N N . ALA A 1 110 ? 20.923 4.443 4.615 1.00 84.81 110 ALA A N 1
ATOM 833 C CA . ALA A 1 110 ? 20.418 3.811 3.401 1.00 84.81 110 ALA A CA 1
ATOM 834 C C . ALA A 1 110 ? 20.545 4.722 2.171 1.00 84.81 110 ALA A C 1
ATOM 836 O O . ALA A 1 110 ? 20.932 4.244 1.110 1.00 84.81 110 ALA A O 1
ATOM 837 N N . ILE A 1 111 ? 20.257 6.024 2.310 1.00 84.50 111 ILE A N 1
ATOM 838 C CA . ILE A 1 111 ? 20.417 7.012 1.227 1.00 84.50 111 ILE A CA 1
ATOM 839 C C . ILE A 1 111 ? 21.850 6.998 0.671 1.00 84.50 111 ILE A C 1
ATOM 841 O O . ILE A 1 111 ? 22.010 6.772 -0.528 1.00 84.50 111 ILE A O 1
ATOM 845 N N . PRO A 1 112 ? 22.900 7.159 1.496 1.00 84.75 112 PRO A N 1
ATOM 846 C CA . PRO A 1 112 ? 24.251 7.201 0.967 1.00 84.75 112 PRO A CA 1
ATOM 847 C C . PRO A 1 112 ? 24.795 5.858 0.504 1.00 84.75 112 PRO A C 1
ATOM 849 O O . PRO A 1 112 ? 25.500 5.818 -0.496 1.00 84.75 112 PRO A O 1
ATOM 852 N N . ALA A 1 113 ? 24.433 4.755 1.164 1.00 82.38 113 ALA A N 1
ATOM 853 C CA . ALA A 1 113 ? 24.790 3.422 0.683 1.00 82.38 113 ALA A CA 1
ATOM 854 C C . ALA A 1 113 ? 24.227 3.173 -0.724 1.00 82.38 113 ALA A C 1
ATOM 856 O O . ALA A 1 113 ? 24.909 2.651 -1.600 1.00 82.38 113 ALA A O 1
ATOM 857 N N . THR A 1 114 ? 22.993 3.615 -0.960 1.00 86.19 114 THR A N 1
ATOM 858 C CA . THR A 1 114 ? 22.356 3.523 -2.274 1.00 86.19 114 THR A CA 1
ATOM 859 C C . THR A 1 114 ? 23.011 4.446 -3.291 1.00 86.19 114 THR A C 1
ATOM 861 O O . THR A 1 114 ? 23.228 4.051 -4.430 1.00 86.19 114 THR A O 1
ATOM 864 N N . PHE A 1 115 ? 23.360 5.664 -2.884 1.00 83.75 115 PHE A N 1
ATOM 865 C CA . PHE A 1 115 ? 24.072 6.608 -3.736 1.00 83.75 115 PHE A CA 1
ATOM 866 C C . PHE A 1 115 ? 25.437 6.062 -4.177 1.00 83.75 115 PHE A C 1
ATOM 868 O O . PHE A 1 115 ? 25.752 6.093 -5.363 1.00 83.75 115 PHE A O 1
ATOM 875 N N . LEU A 1 116 ? 26.208 5.485 -3.248 1.00 82.75 116 LEU A N 1
ATOM 876 C CA . LEU A 1 116 ? 27.476 4.817 -3.545 1.00 82.75 116 LEU A CA 1
ATOM 877 C C . LEU A 1 116 ? 27.288 3.607 -4.461 1.00 82.75 116 LEU A C 1
ATOM 879 O O . LEU A 1 116 ? 28.096 3.413 -5.359 1.00 82.75 116 LEU A O 1
ATOM 883 N N . LEU A 1 117 ? 26.218 2.830 -4.279 1.00 82.19 117 LEU A N 1
ATOM 884 C CA . LEU A 1 117 ? 25.884 1.709 -5.160 1.00 82.19 117 LEU A CA 1
ATOM 885 C C . LEU A 1 117 ? 25.616 2.192 -6.591 1.00 82.19 117 LEU A C 1
ATOM 887 O O . LEU A 1 117 ? 26.180 1.650 -7.537 1.00 82.19 117 LEU A O 1
ATOM 891 N N . VAL A 1 118 ? 24.804 3.239 -6.751 1.00 82.88 118 VAL A N 1
ATOM 892 C CA . VAL A 1 118 ? 24.478 3.817 -8.064 1.00 82.88 118 VAL A CA 1
ATOM 893 C C . VAL A 1 118 ? 25.721 4.418 -8.735 1.00 82.88 118 VAL A C 1
ATOM 895 O O . VAL A 1 118 ? 25.927 4.231 -9.932 1.00 82.88 118 VAL A O 1
ATOM 898 N N . ILE A 1 119 ? 26.590 5.094 -7.976 1.00 75.69 119 ILE A N 1
ATOM 899 C CA . ILE A 1 119 ? 27.859 5.641 -8.489 1.00 75.69 119 ILE A CA 1
ATOM 900 C C . ILE A 1 119 ? 28.868 4.541 -8.817 1.00 75.69 119 ILE A C 1
ATOM 902 O O . ILE A 1 119 ? 29.540 4.622 -9.842 1.00 75.69 119 ILE A O 1
ATOM 906 N N . GLY A 1 120 ? 28.980 3.515 -7.977 1.00 73.00 120 GLY A N 1
ATOM 907 C CA . GLY A 1 120 ? 29.858 2.374 -8.226 1.00 73.00 120 GLY A CA 1
ATOM 908 C C . GLY A 1 120 ? 29.470 1.659 -9.517 1.00 73.00 120 GLY A C 1
ATOM 909 O O . GLY A 1 120 ? 30.333 1.360 -10.337 1.00 73.00 120 GLY A O 1
ATOM 910 N N . LEU A 1 121 ? 28.164 1.500 -9.752 1.00 69.06 121 LEU A N 1
ATOM 911 C CA . LEU A 1 121 ? 27.640 0.938 -10.995 1.00 69.06 121 LEU A CA 1
ATOM 912 C C . LEU A 1 121 ? 27.927 1.842 -12.208 1.00 69.06 121 LEU A C 1
ATOM 914 O O . LEU A 1 121 ? 28.238 1.345 -13.286 1.00 69.06 121 LEU A O 1
ATOM 918 N N . ARG A 1 122 ? 27.902 3.170 -12.030 1.00 66.00 122 ARG A N 1
ATOM 919 C CA . ARG A 1 122 ? 28.295 4.142 -13.065 1.00 66.00 122 ARG A CA 1
ATOM 920 C C . ARG A 1 122 ? 29.775 4.032 -13.443 1.00 66.00 122 ARG A C 1
ATOM 922 O O . ARG A 1 122 ? 30.096 4.182 -14.617 1.00 66.00 122 ARG A O 1
ATOM 929 N N . GLY A 1 123 ? 30.661 3.771 -12.480 1.00 62.16 123 GLY A N 1
ATOM 930 C CA . GLY A 1 123 ? 32.102 3.615 -12.725 1.00 62.16 123 GLY A CA 1
ATOM 931 C C . GLY A 1 123 ? 32.439 2.452 -13.661 1.00 62.16 123 GLY A C 1
ATOM 932 O O . GLY A 1 123 ? 33.425 2.523 -14.384 1.00 62.16 123 GLY A O 1
ATOM 933 N N . VAL A 1 124 ? 31.580 1.431 -13.695 1.00 59.81 124 VAL A N 1
ATOM 934 C CA . VAL A 1 124 ? 31.684 0.283 -14.608 1.00 59.81 124 VAL A CA 1
ATOM 935 C C . VAL A 1 124 ? 31.072 0.589 -15.987 1.00 59.81 124 VAL A C 1
ATOM 937 O O . VAL A 1 124 ? 31.396 -0.079 -16.958 1.00 59.81 124 VAL A O 1
ATOM 940 N N . ALA A 1 125 ? 30.210 1.609 -16.101 1.00 57.50 125 ALA A N 1
ATOM 941 C CA . ALA A 1 125 ? 29.314 1.790 -17.247 1.00 57.50 125 ALA A CA 1
ATOM 942 C C . ALA A 1 125 ? 29.547 3.040 -18.127 1.00 57.50 125 ALA A C 1
ATOM 944 O O . ALA A 1 125 ? 28.802 3.217 -19.087 1.00 57.50 125 ALA A O 1
ATOM 945 N N . GLY A 1 126 ? 30.549 3.903 -17.896 1.00 55.41 126 GLY A N 1
ATOM 946 C CA . GLY A 1 126 ? 30.969 4.806 -18.985 1.00 55.41 126 GLY A CA 1
ATOM 947 C C . GLY A 1 126 ? 31.671 6.117 -18.634 1.00 55.41 126 GLY A C 1
ATOM 948 O O . GLY A 1 126 ? 31.184 6.929 -17.847 1.00 55.41 126 GLY A O 1
ATOM 949 N N . HIS A 1 127 ? 32.774 6.369 -19.346 1.00 62.50 127 HIS A N 1
ATOM 950 C CA . HIS A 1 127 ? 33.471 7.661 -19.413 1.00 62.50 127 HIS A CA 1
ATOM 951 C C . HIS A 1 127 ? 32.661 8.730 -20.186 1.00 62.50 127 HIS A C 1
ATOM 953 O O . HIS A 1 127 ? 32.684 9.902 -19.837 1.00 62.50 127 HIS A O 1
ATOM 959 N N . ALA A 1 128 ? 31.823 8.346 -21.155 1.00 58.28 128 ALA A N 1
ATOM 960 C CA . ALA A 1 128 ? 31.009 9.302 -21.925 1.00 58.28 128 ALA A CA 1
ATOM 961 C C . ALA A 1 128 ? 30.002 10.103 -21.062 1.00 58.28 128 ALA A C 1
ATOM 963 O O . ALA A 1 128 ? 29.637 11.235 -21.379 1.00 58.28 128 ALA A O 1
ATOM 964 N N . ILE A 1 129 ? 29.561 9.530 -19.937 1.00 57.03 129 ILE A N 1
ATOM 965 C CA . ILE A 1 129 ? 28.570 10.138 -19.040 1.00 57.03 129 ILE A CA 1
ATOM 966 C C . ILE A 1 129 ? 29.244 11.059 -18.010 1.00 57.03 129 ILE A C 1
ATOM 968 O O . ILE A 1 129 ? 28.616 12.009 -17.537 1.00 57.03 129 ILE A O 1
ATOM 972 N N . SER A 1 130 ? 30.505 10.808 -17.616 1.00 58.06 130 SER A N 1
ATOM 973 C CA . SER A 1 130 ? 31.259 11.770 -16.787 1.00 58.06 130 SER A CA 1
ATOM 974 C C . SER A 1 130 ? 31.390 13.100 -17.497 1.00 58.06 130 SER A C 1
ATOM 976 O O . SER A 1 130 ? 31.091 14.127 -16.892 1.00 58.06 130 SER A O 1
ATOM 978 N N . ASP A 1 131 ? 31.696 13.065 -18.786 1.00 66.19 131 ASP A N 1
ATOM 979 C CA . ASP A 1 131 ? 31.966 14.270 -19.558 1.00 66.19 131 ASP A CA 1
ATOM 980 C C . ASP A 1 131 ? 30.689 15.104 -19.739 1.00 66.19 131 ASP A C 1
ATOM 982 O O . ASP A 1 131 ? 30.697 16.311 -19.496 1.00 66.19 131 ASP A O 1
ATOM 986 N N . ALA A 1 132 ? 29.550 14.456 -20.015 1.00 62.53 132 ALA A N 1
ATOM 987 C CA . ALA A 1 132 ? 28.253 15.126 -20.123 1.00 62.53 132 ALA A CA 1
ATOM 988 C C . ALA A 1 132 ? 27.769 15.749 -18.794 1.00 62.53 132 ALA A C 1
ATOM 990 O O . ALA A 1 132 ? 27.269 16.871 -18.777 1.00 62.53 132 ALA A O 1
ATOM 991 N N . LEU A 1 133 ? 27.930 15.065 -17.654 1.00 60.00 133 LEU A N 1
ATOM 992 C CA . LEU A 1 133 ? 27.504 15.601 -16.348 1.00 60.00 133 LEU A CA 1
ATOM 993 C C . LEU A 1 133 ? 28.437 16.688 -15.801 1.00 60.00 133 LEU A C 1
ATOM 995 O O . LEU A 1 133 ? 27.975 17.589 -15.095 1.00 60.00 133 LEU A O 1
ATOM 999 N N . ILE A 1 134 ? 29.731 16.611 -16.118 1.00 67.88 134 ILE A N 1
ATOM 1000 C CA . ILE A 1 134 ? 30.692 17.678 -15.824 1.00 67.88 134 ILE A CA 1
ATOM 1001 C C . ILE A 1 134 ? 30.353 18.915 -16.664 1.00 67.88 134 ILE A C 1
ATOM 1003 O O . ILE A 1 134 ? 30.311 20.014 -16.114 1.00 67.88 134 ILE A O 1
ATOM 1007 N N . ALA A 1 135 ? 30.001 18.739 -17.943 1.00 72.94 135 ALA A N 1
ATOM 1008 C CA . ALA A 1 135 ? 29.587 19.834 -18.821 1.00 72.94 135 ALA A CA 1
ATOM 1009 C C . ALA A 1 135 ? 28.326 20.573 -18.326 1.00 72.94 135 ALA A C 1
ATOM 1011 O O . ALA A 1 135 ? 28.230 21.786 -18.481 1.00 72.94 135 ALA A O 1
ATOM 1012 N N . ILE A 1 136 ? 27.387 19.876 -17.670 1.00 73.50 136 ILE A N 1
ATOM 1013 C CA . ILE A 1 136 ? 26.154 20.473 -17.111 1.00 73.50 136 ILE A CA 1
ATOM 1014 C C . ILE A 1 136 ? 26.395 21.084 -15.704 1.00 73.50 136 ILE A C 1
ATOM 1016 O O . ILE A 1 136 ? 25.480 21.590 -15.060 1.00 73.50 136 ILE A O 1
ATOM 1020 N N . GLY A 1 137 ? 27.630 21.056 -15.184 1.00 65.56 137 GLY A N 1
ATOM 1021 C CA . GLY A 1 137 ? 27.986 21.646 -13.884 1.00 65.56 137 GLY A CA 1
ATOM 1022 C C . GLY A 1 137 ? 27.536 20.832 -12.663 1.00 65.56 137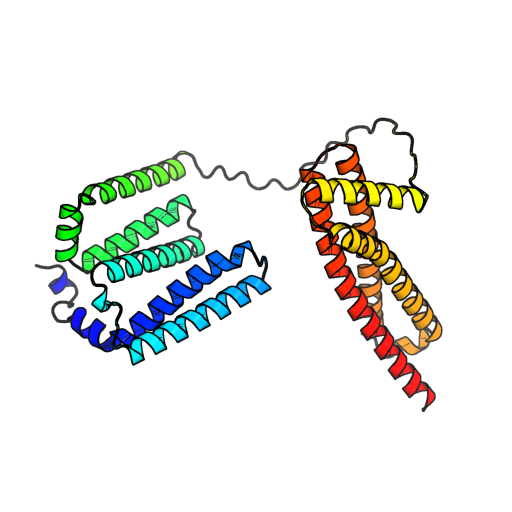 GLY A C 1
ATOM 1023 O O . GLY A 1 137 ? 27.819 21.203 -11.523 1.00 65.56 137 GLY A O 1
ATOM 1024 N N . LEU A 1 138 ? 26.901 19.675 -12.877 1.00 58.78 138 LEU A N 1
ATOM 1025 C CA . LEU A 1 138 ? 26.481 18.762 -11.811 1.00 58.78 138 LEU A CA 1
ATOM 1026 C C . LEU A 1 138 ? 27.629 17.922 -11.233 1.00 58.78 138 LEU A C 1
ATOM 1028 O O . LEU A 1 138 ? 27.421 17.197 -10.258 1.00 58.78 138 LEU A O 1
ATOM 1032 N N . GLY A 1 139 ? 28.845 18.050 -11.771 1.00 58.00 139 GLY A N 1
ATOM 1033 C CA . GLY A 1 139 ? 30.042 17.390 -11.243 1.00 58.00 139 GLY A CA 1
ATOM 1034 C C . GLY A 1 139 ? 30.279 17.655 -9.749 1.00 58.00 139 GLY A C 1
ATOM 1035 O O . GLY A 1 139 ? 30.739 16.764 -9.043 1.00 58.00 139 GLY A O 1
ATOM 1036 N N . TRP A 1 140 ? 29.876 18.829 -9.244 1.00 54.91 140 TRP A N 1
ATOM 1037 C CA . TRP A 1 140 ? 30.027 19.231 -7.836 1.00 54.91 140 TRP A CA 1
ATOM 1038 C C . TRP A 1 140 ? 28.940 18.696 -6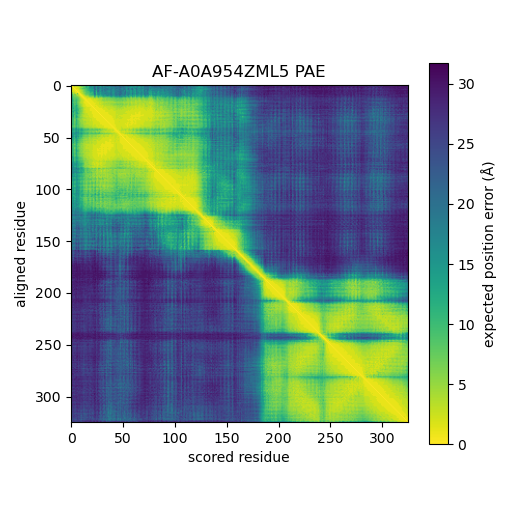.897 1.00 54.91 140 TRP A C 1
ATOM 1040 O O . TRP A 1 140 ? 29.153 18.608 -5.688 1.00 54.91 140 TRP A O 1
ATOM 1050 N N . VAL A 1 141 ? 27.790 18.278 -7.429 1.00 55.69 141 VAL A N 1
ATOM 1051 C CA . VAL A 1 141 ? 26.709 17.688 -6.621 1.00 55.69 141 VAL A CA 1
ATOM 1052 C C . VAL A 1 141 ? 27.155 16.341 -6.041 1.00 55.69 141 VAL A C 1
ATOM 1054 O O . VAL A 1 141 ? 26.792 15.990 -4.918 1.00 55.69 141 VAL A O 1
ATOM 1057 N N . LEU A 1 142 ? 28.007 15.620 -6.777 1.00 52.41 142 LEU A N 1
ATOM 1058 C CA . LEU A 1 142 ? 28.570 14.332 -6.377 1.00 52.41 142 LEU A CA 1
ATOM 1059 C C . LEU A 1 142 ? 29.420 14.400 -5.089 1.00 52.41 142 LEU A C 1
ATOM 1061 O O . LEU A 1 142 ? 29.090 13.687 -4.137 1.00 52.41 142 LEU A O 1
ATOM 1065 N N . PRO A 1 143 ? 30.473 15.242 -5.002 1.00 51.12 143 PRO A N 1
ATOM 1066 C CA . PRO A 1 143 ? 31.275 15.365 -3.788 1.00 51.12 143 PRO A CA 1
ATOM 1067 C C . PRO A 1 143 ? 30.477 15.944 -2.616 1.00 51.12 143 PRO A C 1
ATOM 1069 O O . PRO A 1 143 ? 30.704 15.528 -1.486 1.00 51.12 143 PRO A O 1
ATOM 1072 N N . LEU A 1 144 ? 29.502 16.829 -2.854 1.00 57.91 144 LEU A N 1
ATOM 1073 C CA . LEU A 1 144 ? 28.632 17.367 -1.798 1.00 57.91 144 LEU A CA 1
ATOM 1074 C C . LEU A 1 144 ? 27.717 16.297 -1.186 1.00 57.91 144 LEU A C 1
ATOM 1076 O O . LEU A 1 144 ? 27.605 16.208 0.038 1.00 57.91 144 LEU A O 1
ATOM 1080 N N . ALA A 1 145 ? 27.097 15.454 -2.014 1.00 54.94 145 ALA A N 1
ATOM 1081 C CA . ALA A 1 145 ? 26.276 14.340 -1.541 1.00 54.94 145 ALA A CA 1
ATOM 1082 C C . ALA A 1 145 ? 27.116 13.299 -0.778 1.00 54.94 145 ALA A C 1
ATOM 1084 O O . ALA A 1 145 ? 26.693 12.798 0.268 1.00 54.94 145 ALA A O 1
ATOM 1085 N N . LEU A 1 146 ? 28.334 13.024 -1.256 1.00 52.53 146 LEU A N 1
ATOM 1086 C CA . LEU A 1 146 ? 29.281 12.131 -0.592 1.00 52.53 146 LEU A CA 1
ATOM 1087 C C . LEU A 1 146 ? 29.776 12.722 0.740 1.00 52.53 146 LEU A C 1
ATOM 1089 O O . LEU A 1 146 ? 29.782 12.027 1.753 1.00 52.53 146 LEU A O 1
ATOM 1093 N N . LEU A 1 147 ? 30.074 14.018 0.800 1.00 58.00 147 LEU A N 1
ATOM 1094 C CA . LEU A 1 147 ? 30.419 14.703 2.047 1.00 58.00 147 LEU A CA 1
ATOM 1095 C C . LEU A 1 147 ? 29.260 14.642 3.054 1.00 58.00 147 LEU A C 1
ATOM 1097 O O . LEU A 1 147 ? 29.458 14.243 4.201 1.00 58.00 147 LEU A O 1
ATOM 1101 N N . GLY A 1 148 ? 28.035 14.951 2.615 1.00 60.66 148 GLY A N 1
ATOM 1102 C CA . GLY A 1 148 ? 26.834 14.865 3.448 1.00 60.66 148 GLY A CA 1
ATOM 1103 C C . GLY A 1 148 ? 26.596 13.455 3.993 1.00 60.66 148 GLY A C 1
ATOM 1104 O O . GLY A 1 148 ? 26.197 13.292 5.147 1.00 60.66 148 GLY A O 1
ATOM 1105 N N . SER A 1 149 ? 26.918 12.428 3.202 1.00 51.06 149 SER A N 1
ATOM 1106 C CA . SER A 1 149 ? 26.841 11.036 3.639 1.00 51.06 149 SER A CA 1
ATOM 1107 C C . SER A 1 149 ? 27.829 10.660 4.733 1.00 51.06 149 SER A C 1
ATOM 1109 O O . SER A 1 149 ? 27.448 10.004 5.705 1.00 51.06 149 SER A O 1
ATOM 1111 N N . ILE A 1 150 ? 29.079 11.100 4.587 1.00 55.84 150 ILE A N 1
ATOM 1112 C CA . ILE A 1 150 ? 30.150 10.854 5.550 1.00 55.84 150 ILE A CA 1
ATOM 1113 C C . ILE A 1 150 ? 29.831 11.585 6.851 1.00 55.84 150 ILE A C 1
ATOM 1115 O O . ILE A 1 150 ? 29.940 10.992 7.920 1.00 55.84 150 ILE A O 1
ATOM 1119 N N . VAL A 1 151 ? 29.352 12.830 6.772 1.00 64.94 151 VAL A N 1
ATOM 1120 C CA . VAL A 1 151 ? 28.929 13.615 7.940 1.00 64.94 151 VAL A CA 1
ATOM 1121 C C . VAL A 1 151 ? 27.753 12.946 8.654 1.00 64.94 151 VAL A C 1
ATOM 1123 O O . VAL A 1 151 ? 27.808 12.759 9.866 1.00 64.94 151 VAL A O 1
ATOM 1126 N N . ALA A 1 152 ? 26.713 12.517 7.932 1.00 55.72 152 ALA A N 1
ATOM 1127 C CA . ALA A 1 152 ? 25.566 11.834 8.534 1.00 55.72 152 ALA A CA 1
ATOM 1128 C C . ALA A 1 152 ? 25.954 10.499 9.199 1.00 55.72 152 ALA A C 1
ATOM 1130 O O . ALA A 1 152 ? 25.433 10.157 10.265 1.00 55.72 152 ALA A O 1
ATOM 1131 N N . LEU A 1 153 ? 26.885 9.753 8.596 1.00 51.03 153 LEU A N 1
ATOM 1132 C CA . LEU A 1 153 ? 27.435 8.525 9.167 1.00 51.03 153 LEU A CA 1
ATOM 1133 C C . LEU A 1 153 ? 28.286 8.816 10.413 1.00 51.03 153 LEU A C 1
ATOM 1135 O O . LEU A 1 153 ? 28.090 8.167 11.438 1.00 51.03 153 LEU A O 1
ATOM 1139 N N . ALA A 1 154 ? 29.171 9.814 10.354 1.00 61.12 154 ALA A N 1
ATOM 1140 C CA . ALA A 1 154 ? 30.027 10.227 11.463 1.00 61.12 154 ALA A CA 1
ATOM 1141 C C . ALA A 1 154 ? 29.206 10.725 12.658 1.00 61.12 154 ALA A C 1
ATOM 1143 O O . ALA A 1 154 ? 29.454 10.294 13.777 1.00 61.12 154 ALA A O 1
ATOM 1144 N N . ILE A 1 155 ? 28.172 11.541 12.424 1.00 60.59 155 ILE A N 1
ATOM 1145 C CA . ILE A 1 155 ? 27.205 11.972 13.448 1.00 60.59 155 ILE A CA 1
ATOM 1146 C C . ILE A 1 155 ? 26.584 10.747 14.119 1.00 60.59 155 ILE A C 1
ATOM 1148 O O . ILE A 1 155 ? 26.545 10.668 15.341 1.00 60.59 155 ILE A O 1
ATOM 1152 N N . ARG A 1 156 ? 26.143 9.751 13.346 1.00 55.31 156 ARG A N 1
ATOM 1153 C CA . ARG A 1 156 ? 25.507 8.553 13.906 1.00 55.31 156 ARG A CA 1
ATOM 1154 C C . ARG A 1 156 ? 26.468 7.674 14.712 1.00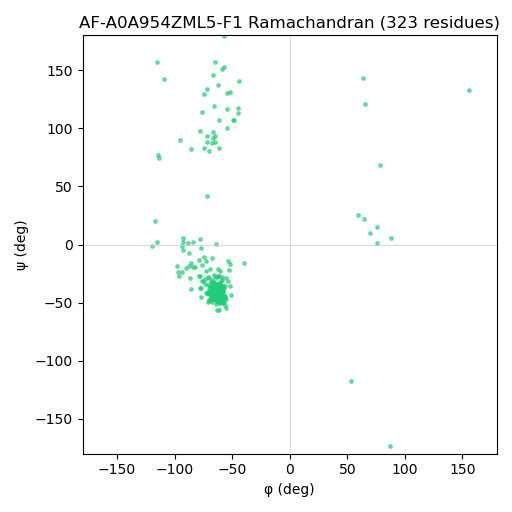 55.31 156 ARG A C 1
ATOM 1156 O O . ARG A 1 156 ? 26.055 7.105 15.718 1.00 55.31 156 ARG A O 1
ATOM 1163 N N . VAL A 1 157 ? 27.717 7.551 14.271 1.00 62.03 157 VAL A N 1
ATOM 1164 C CA . VAL A 1 157 ? 28.755 6.771 14.962 1.00 62.03 157 VAL A CA 1
ATOM 1165 C C . VAL A 1 157 ? 29.231 7.489 16.228 1.00 62.03 157 VAL A C 1
ATOM 1167 O O . VAL A 1 157 ? 29.378 6.848 17.263 1.00 62.03 157 VAL A O 1
ATOM 1170 N N . LEU A 1 158 ? 29.418 8.810 16.172 1.00 67.81 158 LEU A N 1
ATOM 1171 C CA . LEU A 1 158 ? 29.933 9.613 17.284 1.00 67.81 158 LEU A CA 1
ATOM 1172 C C . LEU A 1 158 ? 28.879 9.910 18.355 1.00 67.81 158 LEU A C 1
ATOM 1174 O O . LEU A 1 158 ? 29.208 9.922 19.536 1.00 67.81 158 LEU A O 1
ATOM 1178 N N . LEU A 1 159 ? 27.620 10.146 17.973 1.00 66.50 159 LEU A N 1
ATOM 1179 C CA . LEU A 1 159 ? 26.563 10.496 18.933 1.00 66.50 159 LEU A CA 1
ATOM 1180 C C . LEU A 1 159 ? 25.860 9.276 19.537 1.00 66.50 159 LEU A C 1
ATOM 1182 O O . LEU A 1 159 ? 25.077 9.442 20.471 1.00 66.50 159 LEU A O 1
ATOM 1186 N N . GLY A 1 160 ? 26.153 8.068 19.037 1.00 41.88 160 GLY A N 1
ATOM 1187 C CA . GLY A 1 160 ? 25.498 6.828 19.443 1.00 41.88 160 GLY A CA 1
ATOM 1188 C C . GLY A 1 160 ? 24.004 6.836 19.104 1.00 41.88 160 GLY A C 1
ATOM 1189 O O . GLY A 1 160 ? 23.315 7.852 19.185 1.00 41.88 160 GLY A O 1
ATOM 1190 N N . ASP A 1 161 ? 23.449 5.693 18.701 1.00 48.53 161 ASP A N 1
ATOM 1191 C CA . ASP A 1 161 ? 22.002 5.573 18.489 1.00 48.53 161 ASP A CA 1
ATOM 1192 C C . ASP A 1 161 ? 21.315 5.698 19.870 1.00 48.53 161 ASP A C 1
ATOM 1194 O O . ASP A 1 161 ? 21.043 4.710 20.546 1.00 48.53 161 ASP A O 1
ATOM 1198 N N . SER A 1 162 ? 21.015 6.929 20.304 1.00 43.97 162 SER A N 1
ATOM 1199 C CA . SER A 1 162 ? 20.187 7.241 21.480 1.00 43.97 162 SER A CA 1
ATOM 1200 C C . SER A 1 162 ? 18.713 6.934 21.194 1.00 43.97 162 SER A C 1
ATOM 1202 O O . SER A 1 162 ? 17.803 7.690 21.547 1.00 43.97 162 SER A O 1
ATOM 1204 N N . ARG A 1 163 ? 18.449 5.803 20.529 1.00 45.66 163 ARG A N 1
ATOM 1205 C CA . ARG A 1 163 ? 17.134 5.181 20.518 1.00 45.66 163 ARG A CA 1
ATOM 1206 C C . ARG A 1 163 ? 16.896 4.723 21.936 1.00 45.66 163 ARG A C 1
ATOM 1208 O O . ARG A 1 163 ? 17.279 3.624 22.323 1.00 45.66 163 ARG A O 1
ATOM 1215 N N . LYS A 1 164 ? 16.277 5.612 22.709 1.00 38.00 164 LYS A N 1
ATOM 1216 C CA . LYS A 1 164 ? 15.647 5.259 23.970 1.00 38.00 164 LYS A CA 1
ATOM 1217 C C . LYS A 1 164 ? 14.849 3.981 23.692 1.00 38.00 164 LYS A C 1
ATOM 1219 O O . LYS A 1 164 ? 13.983 4.026 22.809 1.00 38.00 164 LYS A O 1
ATOM 1224 N N . PRO A 1 165 ? 15.161 2.846 24.344 1.00 42.09 165 PRO A N 1
ATOM 1225 C CA . PRO A 1 165 ? 14.271 1.702 24.283 1.00 42.09 165 PRO A CA 1
ATOM 1226 C C . PRO A 1 165 ? 12.898 2.235 24.670 1.00 42.09 165 PRO A C 1
ATOM 1228 O O . PRO A 1 165 ? 12.791 3.012 25.621 1.00 42.09 165 PRO A O 1
ATOM 1231 N N . ALA A 1 166 ? 11.877 1.917 23.876 1.00 42.97 166 ALA A N 1
ATOM 1232 C CA . ALA A 1 166 ? 10.510 2.235 24.233 1.00 42.97 166 ALA A CA 1
ATOM 1233 C C . ALA A 1 166 ? 10.274 1.621 25.616 1.00 42.97 166 ALA A C 1
ATOM 1235 O O . ALA A 1 166 ? 10.133 0.407 25.754 1.00 42.97 166 ALA A O 1
ATOM 1236 N N . SER A 1 167 ? 10.341 2.457 26.649 1.00 47.12 167 SER A N 1
ATOM 1237 C CA . SER A 1 167 ? 10.038 2.074 28.009 1.00 47.12 167 SER A CA 1
ATOM 1238 C C . SER A 1 167 ? 8.554 1.768 28.025 1.00 47.12 167 SER A C 1
ATOM 1240 O O . SER A 1 167 ? 7.710 2.663 28.113 1.00 47.12 167 SER A O 1
ATOM 1242 N N . HIS A 1 168 ? 8.251 0.480 27.904 1.00 49.59 168 HIS A N 1
ATOM 1243 C CA . HIS A 1 168 ? 7.094 -0.096 28.553 1.00 49.59 168 HIS A CA 1
ATOM 1244 C C . HIS A 1 168 ? 7.027 0.437 29.990 1.00 49.59 168 HIS A C 1
ATOM 1246 O O . HIS A 1 168 ? 8.043 0.555 30.672 1.00 49.59 168 HIS A O 1
ATOM 1252 N N . VAL A 1 169 ? 5.801 0.727 30.426 1.00 49.97 169 VAL A N 1
ATOM 1253 C CA . VAL A 1 169 ? 5.435 1.192 31.769 1.00 49.97 169 VAL A CA 1
ATOM 1254 C C . VAL A 1 169 ? 5.704 2.682 32.012 1.00 49.97 169 VAL A C 1
ATOM 1256 O O . VAL A 1 169 ? 6.487 3.086 32.868 1.00 49.97 169 VAL A O 1
ATOM 1259 N N . ARG A 1 170 ? 4.931 3.531 31.322 1.00 41.28 170 ARG A N 1
ATOM 1260 C CA . ARG A 1 170 ? 4.471 4.776 31.946 1.00 41.28 170 ARG A CA 1
ATOM 1261 C C . ARG A 1 170 ? 3.418 4.370 32.971 1.00 41.28 170 ARG A C 1
ATOM 1263 O O . ARG A 1 170 ? 2.261 4.153 32.631 1.00 41.28 170 ARG A O 1
ATOM 1270 N N . SER A 1 171 ? 3.872 4.190 34.205 1.00 45.69 171 SER A N 1
ATOM 1271 C CA . SER A 1 171 ? 3.043 4.204 35.400 1.00 45.69 171 SER A CA 1
ATOM 1272 C C . SER A 1 171 ? 2.173 5.453 35.346 1.00 45.69 171 SER A C 1
ATOM 1274 O O . SER A 1 171 ? 2.642 6.589 35.445 1.00 45.69 171 SER A O 1
ATOM 1276 N N . GLU A 1 172 ? 0.895 5.219 35.084 1.00 43.22 172 GLU A N 1
ATOM 1277 C CA . GLU A 1 172 ? -0.134 6.233 35.088 1.00 43.22 172 GLU A CA 1
ATOM 1278 C C . GLU A 1 172 ? -0.195 6.803 36.503 1.00 43.22 172 GLU A C 1
ATOM 1280 O O . GLU A 1 172 ? -0.561 6.147 37.480 1.00 43.22 172 GLU A O 1
ATOM 1285 N N . SER A 1 173 ? 0.319 8.024 36.596 1.00 46.50 173 SER A N 1
ATOM 1286 C CA . SER A 1 173 ? 0.266 8.898 37.749 1.00 46.50 173 SER A CA 1
ATOM 1287 C C . SER A 1 173 ? -1.170 8.950 38.253 1.00 46.50 173 SER A C 1
ATOM 1289 O O . SER A 1 173 ? -2.055 9.548 37.641 1.00 46.50 173 SER A O 1
ATOM 1291 N N . ARG A 1 174 ? -1.378 8.291 39.391 1.00 47.06 174 ARG A N 1
ATOM 1292 C CA . ARG A 1 174 ? -2.556 8.384 40.240 1.00 47.06 174 ARG A CA 1
ATOM 1293 C C . ARG A 1 174 ? -2.674 9.834 40.720 1.00 47.06 174 ARG A C 1
ATOM 1295 O O . ARG A 1 174 ? -2.215 10.173 41.806 1.00 47.06 174 ARG A O 1
ATOM 1302 N N . ARG A 1 175 ? -3.259 10.707 39.898 1.00 44.41 175 ARG A N 1
ATOM 1303 C CA . ARG A 1 175 ? -3.811 11.973 40.383 1.00 44.41 175 ARG A CA 1
ATOM 1304 C C . ARG A 1 175 ? -5.087 11.656 41.168 1.00 44.41 175 ARG A C 1
ATOM 1306 O O . ARG A 1 175 ? -5.902 10.865 40.690 1.00 44.41 175 ARG A O 1
ATOM 1313 N N . PRO A 1 176 ? -5.282 12.239 42.360 1.00 43.34 176 PRO A N 1
ATOM 1314 C CA . PRO A 1 176 ? -6.572 12.184 43.022 1.00 43.34 176 PRO A CA 1
ATOM 1315 C C . PRO A 1 176 ? -7.562 12.968 42.158 1.00 43.34 176 PRO A C 1
ATOM 1317 O O . PRO A 1 176 ? -7.363 14.152 41.884 1.00 43.34 176 PRO A O 1
ATOM 1320 N N . ASN A 1 177 ? -8.598 12.279 41.682 1.00 39.38 177 ASN A N 1
ATOM 1321 C CA . ASN A 1 177 ? -9.730 12.920 41.032 1.00 39.38 177 ASN A CA 1
ATOM 1322 C C . ASN A 1 177 ? -10.294 13.990 41.982 1.00 39.38 177 ASN A C 1
ATOM 1324 O O . ASN A 1 177 ? -10.552 13.668 43.147 1.00 39.38 177 ASN A O 1
ATOM 1328 N N . PRO A 1 178 ? -10.522 15.235 41.528 1.00 48.69 178 PRO A N 1
ATOM 1329 C CA . PRO A 1 178 ? -11.414 16.124 42.254 1.00 48.69 178 PRO A CA 1
ATOM 1330 C C . PRO A 1 178 ? -12.799 15.459 42.348 1.00 48.69 178 PRO A C 1
ATOM 1332 O O . PRO A 1 178 ? -13.153 14.673 41.459 1.00 48.69 178 PRO A O 1
ATOM 1335 N N . PRO A 1 179 ? -13.593 15.739 43.395 1.00 41.62 179 PRO A N 1
ATOM 1336 C CA . PRO A 1 179 ? -14.962 15.253 43.481 1.00 41.62 179 PRO A CA 1
ATOM 1337 C C . PRO A 1 179 ? -15.788 15.898 42.359 1.00 41.62 179 PRO A C 1
ATOM 1339 O O . PRO A 1 179 ? -16.369 16.967 42.518 1.00 41.62 179 PRO A O 1
ATOM 1342 N N . LEU A 1 180 ? -15.810 15.258 41.189 1.00 41.94 180 LEU A N 1
ATOM 1343 C CA . LEU A 1 180 ? -16.779 15.551 40.149 1.00 41.94 180 LEU A CA 1
ATOM 1344 C C . LEU A 1 180 ? -18.093 14.912 40.574 1.00 41.94 180 LEU A C 1
ATOM 1346 O O . LEU A 1 180 ? -18.216 13.687 40.635 1.00 41.94 180 LEU A O 1
ATOM 1350 N N . HIS A 1 181 ? -19.074 15.765 40.844 1.00 41.25 181 HIS A N 1
ATOM 1351 C CA . HIS A 1 181 ? -20.472 15.387 40.916 1.00 41.25 181 HIS A CA 1
ATOM 1352 C C . HIS A 1 181 ? -20.820 14.487 39.728 1.00 41.25 181 HIS A C 1
ATOM 1354 O O . HIS A 1 181 ? -20.776 14.887 38.564 1.00 41.25 181 HIS A O 1
ATOM 1360 N N . SER A 1 182 ? -21.130 13.235 40.047 1.00 41.09 182 SER A N 1
ATOM 1361 C CA . SER A 1 182 ? -21.550 12.206 39.116 1.00 41.09 182 SER A CA 1
ATOM 1362 C C . SER A 1 182 ? -22.951 12.520 38.595 1.00 41.09 182 SER A C 1
ATOM 1364 O O . SER A 1 182 ? -23.938 11.940 39.051 1.00 41.09 182 SER A O 1
ATOM 1366 N N . ALA A 1 183 ? -23.055 13.409 37.613 1.00 41.44 183 ALA A N 1
ATOM 1367 C CA . ALA A 1 183 ? -24.174 13.363 36.688 1.00 41.44 183 ALA A CA 1
ATOM 1368 C C . ALA A 1 183 ? -23.939 12.145 35.787 1.00 41.44 183 ALA A C 1
ATOM 1370 O O . ALA A 1 183 ? -23.251 12.211 34.772 1.00 41.44 183 ALA A O 1
ATOM 1371 N N . LYS A 1 184 ? -24.428 10.983 36.231 1.00 41.31 184 LYS A N 1
ATOM 1372 C CA . LYS A 1 184 ? -24.589 9.796 35.389 1.00 41.31 184 LYS A CA 1
ATOM 1373 C C . LYS A 1 184 ? -25.438 10.254 34.190 1.00 41.31 184 LYS A C 1
ATOM 1375 O O . LYS A 1 184 ? -26.579 10.645 34.425 1.00 41.31 184 LYS A O 1
ATOM 1380 N N . PRO A 1 185 ? -24.939 10.235 32.941 1.00 46.41 185 PRO A N 1
ATOM 1381 C CA . PRO A 1 185 ? -25.789 10.502 31.795 1.00 46.41 185 PRO A CA 1
ATOM 1382 C C . PRO A 1 185 ? -26.643 9.250 31.585 1.00 46.41 185 PRO A C 1
ATOM 1384 O O . PRO A 1 185 ? -26.259 8.312 30.886 1.00 46.41 185 PRO A O 1
ATOM 1387 N N . THR A 1 186 ? -27.736 9.155 32.341 1.00 44.84 186 THR A N 1
ATOM 1388 C CA . THR A 1 186 ? -28.622 7.982 32.400 1.00 44.84 186 THR A CA 1
ATOM 1389 C C . THR A 1 186 ? -29.790 8.063 31.421 1.00 44.84 186 THR A C 1
ATOM 1391 O O . THR A 1 186 ? -30.605 7.146 31.378 1.00 44.84 186 THR A O 1
ATOM 1394 N N . GLY A 1 187 ? -29.876 9.111 30.598 1.00 62.88 187 GLY A N 1
ATOM 1395 C CA . GLY A 1 187 ? -30.952 9.276 29.626 1.00 62.88 187 GLY A CA 1
ATOM 1396 C C . GLY A 1 187 ? -30.500 9.089 28.178 1.00 62.88 187 GLY A C 1
ATOM 1397 O O . GLY A 1 187 ? -29.459 9.592 27.763 1.00 62.88 187 GLY A O 1
ATOM 1398 N N . ASN A 1 188 ? -31.355 8.469 27.353 1.00 64.12 188 ASN A N 1
ATOM 1399 C CA . ASN A 1 188 ? -31.250 8.532 25.885 1.00 64.12 188 ASN A CA 1
ATOM 1400 C C . ASN A 1 188 ? -31.161 9.991 25.363 1.00 64.12 188 ASN A C 1
ATOM 1402 O O . ASN A 1 188 ? -30.656 10.208 24.264 1.00 64.12 188 ASN A O 1
ATOM 1406 N N . GLN A 1 189 ? -31.621 10.978 26.145 1.00 63.53 189 GLN A N 1
ATOM 1407 C CA . GLN A 1 189 ? -31.554 12.410 25.832 1.00 63.53 189 GLN A CA 1
ATOM 1408 C C . GLN A 1 189 ? -30.127 12.980 25.827 1.00 63.53 189 GLN A C 1
ATOM 1410 O O . GLN A 1 189 ? -29.786 13.690 24.882 1.00 63.53 189 GLN A O 1
ATOM 1415 N N . ASP A 1 190 ? -29.267 12.625 26.789 1.00 66.62 190 ASP A N 1
ATOM 1416 C CA . ASP A 1 190 ? -27.887 13.146 26.852 1.00 66.62 190 ASP A CA 1
ATOM 1417 C C . ASP A 1 190 ? -27.065 12.689 25.645 1.00 66.62 190 ASP A C 1
ATOM 1419 O O . ASP A 1 190 ? -26.281 13.446 25.071 1.00 66.62 190 ASP A O 1
ATOM 1423 N N . ARG A 1 191 ? -27.308 11.450 25.201 1.00 65.94 191 ARG A N 1
ATOM 1424 C CA . ARG A 1 191 ? -26.732 10.908 23.966 1.00 65.94 191 ARG A CA 1
ATOM 1425 C C . ARG A 1 191 ? -27.185 11.682 22.736 1.00 65.94 191 ARG A C 1
ATOM 1427 O O . ARG A 1 191 ? -26.365 11.950 21.863 1.00 65.94 191 ARG A O 1
ATOM 1434 N N . LEU A 1 192 ? -28.464 12.041 22.663 1.00 72.50 192 LEU A N 1
ATOM 1435 C CA . LEU A 1 192 ? -29.017 12.771 21.524 1.00 72.50 192 LEU A CA 1
ATOM 1436 C C . LEU A 1 192 ? -28.400 14.172 21.415 1.00 72.50 192 LEU A C 1
ATOM 1438 O O . LEU A 1 192 ? -28.014 14.592 20.327 1.00 72.50 192 LEU A O 1
ATOM 1442 N N . LEU A 1 193 ? -28.235 14.848 22.554 1.00 72.44 193 LEU A N 1
ATOM 1443 C CA . LEU A 1 193 ? -27.661 16.190 22.629 1.00 72.44 193 LEU A CA 1
ATOM 1444 C C . LEU A 1 193 ? -26.166 16.193 22.264 1.00 72.44 193 LEU A C 1
ATOM 1446 O O . LEU A 1 193 ? -25.706 17.042 21.490 1.00 72.44 193 LEU A O 1
ATOM 1450 N N . LEU A 1 194 ? -25.425 15.179 22.721 1.00 71.25 194 LEU A N 1
ATOM 1451 C CA . LEU A 1 194 ? -24.045 14.929 22.301 1.00 71.25 194 LEU A CA 1
ATOM 1452 C C . LEU A 1 194 ? -23.932 14.732 20.794 1.00 71.25 194 LEU A C 1
ATOM 1454 O O . LEU A 1 194 ? -23.110 15.389 20.163 1.00 71.25 194 LEU A O 1
ATOM 1458 N N . MET A 1 195 ? -24.792 13.897 20.209 1.00 72.12 195 MET A N 1
ATOM 1459 C CA . MET A 1 195 ? -24.796 13.637 18.767 1.00 72.12 195 MET A CA 1
ATOM 1460 C C . MET A 1 195 ? -25.120 14.886 17.950 1.00 72.12 195 MET A C 1
ATOM 1462 O O . MET A 1 195 ? -24.466 15.134 16.941 1.00 72.12 195 MET A O 1
ATOM 1466 N N . THR A 1 196 ? -26.076 15.712 18.386 1.00 78.38 196 THR A N 1
ATOM 1467 C CA . THR A 1 196 ? -26.364 16.983 17.702 1.00 78.38 196 THR A CA 1
ATOM 1468 C C . THR A 1 196 ? -25.201 17.968 17.785 1.00 78.38 196 THR A C 1
ATOM 1470 O O . THR A 1 196 ? -24.934 18.685 16.822 1.00 78.38 196 THR A O 1
ATOM 1473 N N . THR A 1 197 ? -24.466 17.969 18.900 1.00 77.50 197 THR A N 1
ATOM 1474 C CA . THR A 1 197 ? -23.274 18.811 19.072 1.00 77.50 197 THR A CA 1
ATOM 1475 C C . THR A 1 197 ? -22.130 18.309 18.192 1.00 77.50 197 THR A C 1
ATOM 1477 O O . THR A 1 197 ? -21.481 19.100 17.515 1.00 77.50 197 THR A O 1
ATOM 1480 N N . LEU A 1 198 ? -21.938 16.990 18.124 1.00 73.31 198 LEU A N 1
ATOM 1481 C CA . LEU A 1 198 ? -20.955 16.334 17.262 1.00 73.31 198 LEU A CA 1
ATOM 1482 C C . LEU A 1 198 ? -21.219 16.592 15.785 1.00 73.31 198 LEU A C 1
ATOM 1484 O O . LEU A 1 198 ? -20.299 16.953 15.060 1.00 73.31 198 LEU A O 1
ATOM 1488 N N . ALA A 1 199 ? -22.475 16.447 15.361 1.00 78.06 199 ALA A N 1
ATOM 1489 C CA . ALA A 1 199 ? -22.894 16.731 13.997 1.00 78.06 199 ALA A CA 1
ATOM 1490 C C . ALA A 1 199 ? -22.543 18.173 13.618 1.00 78.06 199 ALA A C 1
ATOM 1492 O O . ALA A 1 199 ? -21.927 18.388 12.583 1.00 78.06 199 ALA A O 1
ATOM 1493 N N . ARG A 1 200 ? -22.827 19.138 14.504 1.00 77.12 200 ARG A N 1
ATOM 1494 C CA . ARG A 1 200 ? -22.502 20.554 14.285 1.00 77.12 200 ARG A CA 1
ATOM 1495 C C . ARG A 1 200 ? -20.993 20.821 14.241 1.00 77.12 200 ARG A C 1
ATOM 1497 O O . ARG A 1 200 ? -20.539 21.623 13.433 1.00 77.12 200 ARG A O 1
ATOM 1504 N N . VAL A 1 201 ? -20.201 20.170 15.097 1.00 74.00 201 VAL A N 1
ATOM 1505 C CA . VAL A 1 201 ? -18.730 20.305 15.089 1.00 74.00 201 VAL A CA 1
ATOM 1506 C C . VAL A 1 201 ? -18.131 19.720 13.808 1.00 74.00 201 VAL A C 1
ATOM 1508 O O . VAL A 1 201 ? -17.224 20.322 13.236 1.00 74.00 201 VAL A O 1
ATOM 1511 N N . LEU A 1 202 ? -18.643 18.576 13.348 1.00 71.31 202 LEU A N 1
ATOM 1512 C CA . LEU A 1 202 ? -18.224 17.941 12.098 1.00 71.31 202 LEU A CA 1
ATOM 1513 C C . LEU A 1 202 ? -18.618 18.789 10.880 1.00 71.31 202 LEU A C 1
ATOM 1515 O O . LEU A 1 202 ? -17.778 19.031 10.016 1.00 71.31 202 LEU A O 1
ATOM 1519 N N . GLU A 1 203 ? -19.841 19.317 10.861 1.00 77.06 203 GLU A N 1
ATOM 1520 C CA . GLU A 1 203 ? -20.345 20.211 9.812 1.00 77.06 203 GLU A CA 1
ATOM 1521 C C . GLU A 1 203 ? -19.496 21.490 9.715 1.00 77.06 203 GLU A C 1
ATOM 1523 O O . GLU A 1 203 ? -19.000 21.830 8.642 1.00 77.06 203 GLU A O 1
ATOM 1528 N N . ASN A 1 204 ? -19.184 22.128 10.851 1.00 77.12 204 ASN A N 1
ATOM 1529 C CA . ASN A 1 204 ? -18.290 23.294 10.905 1.00 77.12 204 ASN A CA 1
ATOM 1530 C C . ASN A 1 204 ? -16.852 22.998 10.442 1.00 77.12 204 ASN A C 1
ATOM 1532 O O . ASN A 1 204 ? -16.111 23.919 10.100 1.00 77.12 204 ASN A O 1
ATOM 1536 N N . LYS A 1 205 ? -16.426 21.731 10.454 1.00 72.62 205 LYS A N 1
ATOM 1537 C CA . LYS A 1 205 ? -15.107 21.290 9.978 1.00 72.62 205 LYS A CA 1
ATOM 1538 C C . LYS A 1 205 ? -15.121 20.857 8.506 1.00 72.62 205 LYS A C 1
ATOM 1540 O O . LYS A 1 205 ? -14.094 20.390 8.020 1.00 72.62 205 LYS A O 1
ATOM 1545 N N . GLY A 1 206 ? -16.242 21.019 7.799 1.00 68.00 206 GLY A N 1
ATOM 1546 C CA . GLY A 1 206 ? -16.388 20.611 6.400 1.00 68.00 206 GLY A CA 1
ATOM 1547 C C . GLY A 1 206 ? -16.549 19.100 6.212 1.00 68.00 206 GLY A C 1
ATOM 1548 O O . GLY A 1 206 ? -16.390 18.605 5.098 1.00 68.00 206 GLY A O 1
ATOM 1549 N N . CYS A 1 207 ? -16.853 18.348 7.278 1.00 66.06 207 CYS A N 1
ATOM 1550 C CA . CYS A 1 207 ? -17.339 16.980 7.136 1.00 66.06 207 CYS A CA 1
ATOM 1551 C C . CYS A 1 207 ? -18.819 17.052 6.739 1.00 66.06 207 CYS A C 1
ATOM 1553 O O . CYS A 1 207 ? -19.686 17.272 7.581 1.00 66.06 207 CYS A O 1
ATOM 1555 N N . ASP A 1 208 ? -19.046 16.928 5.433 1.00 67.38 208 ASP A N 1
ATOM 1556 C CA . ASP A 1 208 ? -20.304 17.114 4.705 1.00 67.38 208 ASP A CA 1
ATOM 1557 C C . ASP A 1 208 ? -21.476 16.216 5.186 1.00 67.38 208 ASP A C 1
ATOM 1559 O O . ASP A 1 208 ? -21.317 15.385 6.085 1.00 67.38 208 ASP A O 1
ATOM 1563 N N . ALA A 1 209 ? -22.651 16.372 4.555 1.00 55.47 209 ALA A N 1
ATOM 1564 C CA . ALA A 1 209 ? -23.984 15.804 4.856 1.00 55.47 209 ALA A CA 1
ATOM 1565 C C . ALA A 1 209 ? -24.080 14.326 5.332 1.00 55.47 209 ALA A C 1
ATOM 1567 O O . ALA A 1 209 ? -25.094 13.919 5.910 1.00 55.47 209 ALA A O 1
ATOM 1568 N N . ASP A 1 210 ? -23.030 13.523 5.162 1.00 70.75 210 ASP A N 1
ATOM 1569 C CA . ASP A 1 210 ? -22.927 12.148 5.655 1.00 70.75 210 ASP A CA 1
ATOM 1570 C C . ASP A 1 210 ? -22.649 12.021 7.159 1.00 70.75 210 ASP A C 1
ATOM 1572 O O . ASP A 1 210 ? -22.922 10.968 7.741 1.00 70.75 210 ASP A O 1
ATOM 1576 N N . ALA A 1 211 ? -22.180 13.076 7.833 1.00 72.44 211 ALA A N 1
ATOM 1577 C CA . ALA A 1 211 ? -21.879 13.020 9.266 1.00 72.44 211 ALA A CA 1
ATOM 1578 C C . ALA A 1 211 ? -23.110 12.630 10.105 1.00 72.44 211 ALA A C 1
ATOM 1580 O O . ALA A 1 211 ? -23.030 11.794 11.004 1.00 72.44 211 ALA A O 1
ATOM 1581 N N . LYS A 1 212 ? -24.288 13.173 9.776 1.00 75.06 212 LYS A N 1
ATOM 1582 C CA . LYS A 1 212 ? -25.536 12.854 10.484 1.00 75.06 212 LYS A CA 1
ATOM 1583 C C . LYS A 1 212 ? -25.970 11.405 10.255 1.00 75.06 212 LYS A C 1
ATOM 1585 O O . LYS A 1 212 ? -26.389 10.739 11.201 1.00 75.06 212 LYS A O 1
ATOM 1590 N N . SER A 1 213 ? -25.853 10.909 9.020 1.00 79.38 213 SER A N 1
ATOM 1591 C CA . SER A 1 213 ? -26.205 9.524 8.681 1.00 79.38 213 SER A CA 1
ATOM 1592 C C . SER A 1 213 ? -25.266 8.532 9.377 1.00 79.38 213 SER A C 1
ATOM 1594 O O . SER A 1 213 ? -25.715 7.504 9.884 1.00 79.38 213 SER A O 1
ATOM 1596 N N . PHE A 1 214 ? -23.983 8.877 9.480 1.00 78.19 214 PHE A N 1
ATOM 1597 C CA . PHE A 1 214 ? -22.970 8.114 10.197 1.00 78.19 214 PHE A CA 1
ATOM 1598 C C . PHE A 1 214 ? -23.233 8.064 11.710 1.00 78.19 214 PHE A C 1
ATOM 1600 O O . PHE A 1 214 ? -23.226 6.988 12.304 1.00 78.19 214 PHE A O 1
ATOM 1607 N N . LEU A 1 215 ? -23.552 9.200 12.338 1.00 78.38 215 LEU A N 1
ATOM 1608 C CA . LEU A 1 215 ? -23.858 9.249 13.774 1.00 78.38 215 LEU A CA 1
ATOM 1609 C C . LEU A 1 215 ? -25.116 8.444 14.131 1.00 78.38 215 LEU A C 1
ATOM 1611 O O . LEU A 1 215 ? -25.151 7.785 15.173 1.00 78.38 215 LEU A O 1
ATOM 1615 N N . LEU A 1 216 ? -26.123 8.440 13.251 1.00 80.38 216 LEU A N 1
ATOM 1616 C CA . LEU A 1 216 ? -27.310 7.595 13.410 1.00 80.38 216 LEU A CA 1
ATOM 1617 C C . LEU A 1 216 ? -26.967 6.099 13.330 1.00 80.38 216 LEU A C 1
ATOM 1619 O O . LEU A 1 216 ? -27.481 5.322 14.135 1.00 80.38 216 LEU A O 1
ATOM 1623 N N . ARG A 1 217 ? -26.066 5.696 12.421 1.00 79.69 217 ARG A N 1
ATOM 1624 C CA . ARG A 1 217 ? -25.580 4.305 12.334 1.00 79.69 217 ARG A CA 1
ATOM 1625 C C . ARG A 1 217 ? -24.787 3.899 13.573 1.00 79.69 217 ARG A C 1
ATOM 1627 O O . ARG A 1 217 ? -25.063 2.857 14.159 1.00 79.69 217 ARG A O 1
ATOM 1634 N N . LEU A 1 218 ? -23.875 4.750 14.044 1.00 79.25 218 LEU A N 1
ATOM 1635 C CA . LEU A 1 218 ? -23.132 4.510 15.287 1.00 79.25 218 LEU A CA 1
ATOM 1636 C C . LEU A 1 218 ? -24.061 4.301 16.490 1.00 79.25 218 LEU A C 1
ATOM 1638 O O . LEU A 1 218 ? -23.779 3.493 17.372 1.00 79.25 218 LEU A O 1
ATOM 1642 N N . GLN A 1 219 ? -25.192 5.007 16.532 1.00 82.06 219 GLN A N 1
ATOM 1643 C CA . GLN A 1 219 ? -26.164 4.848 17.607 1.00 82.06 219 GLN A CA 1
ATOM 1644 C C . GLN A 1 219 ? -26.923 3.515 17.535 1.00 82.06 219 GLN A C 1
ATOM 1646 O O . GLN A 1 219 ? -27.267 2.955 18.581 1.00 82.06 219 GLN A O 1
ATOM 1651 N N . SER A 1 220 ? -27.210 3.007 16.333 1.00 84.62 220 SER A N 1
ATOM 1652 C CA . SER A 1 220 ? -27.961 1.760 16.165 1.00 84.62 220 SER A CA 1
ATOM 1653 C C . SER A 1 220 ? -27.115 0.512 16.404 1.00 84.62 220 SER A C 1
ATOM 1655 O O . SER A 1 220 ? -27.663 -0.499 16.834 1.00 84.62 220 SER A O 1
ATOM 1657 N N . VAL A 1 221 ? -25.798 0.579 16.180 1.00 80.62 221 VAL A N 1
ATOM 1658 C CA . VAL A 1 221 ? -24.898 -0.586 16.235 1.00 80.62 221 VAL A CA 1
ATOM 1659 C C . VAL A 1 221 ? -24.955 -1.337 17.574 1.00 80.62 221 VAL A C 1
ATOM 1661 O O . VAL A 1 221 ? -25.218 -2.538 17.543 1.00 80.62 221 VAL A O 1
ATOM 1664 N N . PRO A 1 222 ? -24.797 -0.702 18.755 1.00 80.38 222 PRO A N 1
ATOM 1665 C CA . PRO A 1 222 ? -24.873 -1.433 20.021 1.00 80.38 222 PRO A CA 1
ATOM 1666 C C . PRO A 1 222 ? -26.226 -2.117 20.234 1.00 80.38 222 PRO A C 1
ATOM 1668 O O . PRO A 1 222 ? -26.266 -3.256 20.687 1.00 80.38 222 PRO A O 1
ATOM 1671 N N . ARG A 1 223 ? -27.326 -1.453 19.847 1.00 86.06 223 ARG A N 1
ATOM 1672 C CA . ARG A 1 223 ? -28.684 -2.007 19.971 1.00 86.06 223 ARG A CA 1
ATOM 1673 C C . ARG A 1 223 ? -28.895 -3.206 19.054 1.00 86.06 223 ARG A C 1
ATOM 1675 O O . ARG A 1 223 ? -29.534 -4.173 19.453 1.00 86.06 223 ARG A O 1
ATOM 1682 N N . GLU A 1 224 ? -28.365 -3.150 17.835 1.00 83.31 224 GLU A N 1
ATOM 1683 C CA . GLU A 1 224 ? -28.443 -4.266 16.894 1.00 83.31 224 GLU A CA 1
ATOM 1684 C C . GLU A 1 224 ? -27.667 -5.482 17.415 1.00 83.31 224 GLU A C 1
ATOM 1686 O O . GLU A 1 224 ? -28.189 -6.597 17.394 1.00 83.31 224 GLU A O 1
ATOM 1691 N N . ILE A 1 225 ? -26.454 -5.273 17.943 1.00 79.06 225 ILE A N 1
ATOM 1692 C CA . ILE A 1 225 ? -25.663 -6.356 18.544 1.00 79.06 225 ILE A CA 1
ATOM 1693 C C . ILE A 1 225 ? -26.388 -6.936 19.766 1.00 79.06 225 ILE A C 1
ATOM 1695 O O . ILE A 1 225 ? -26.491 -8.154 19.874 1.00 79.06 225 ILE A O 1
ATOM 1699 N N . GLU A 1 226 ? -26.913 -6.100 20.668 1.00 85.38 226 GLU A N 1
ATOM 1700 C CA . GLU A 1 226 ? -27.671 -6.554 21.846 1.00 85.38 226 GLU A CA 1
ATOM 1701 C C . GLU A 1 226 ? -28.904 -7.380 21.454 1.00 85.38 226 GLU A C 1
ATOM 1703 O O . GLU A 1 226 ? -29.131 -8.449 22.021 1.00 85.38 226 GLU A O 1
ATOM 1708 N N . SER A 1 227 ? -29.655 -6.941 20.439 1.00 86.06 227 SER A N 1
ATOM 1709 C CA . SER A 1 227 ? -30.795 -7.694 19.905 1.00 86.06 227 SER A CA 1
ATOM 1710 C C . SER A 1 227 ? -30.367 -9.074 19.401 1.00 86.06 227 SER A C 1
ATOM 1712 O O . SER A 1 227 ? -30.962 -10.078 19.792 1.00 86.06 227 SER A O 1
ATOM 1714 N N . LEU A 1 228 ? -29.315 -9.145 18.578 1.00 79.31 228 LEU A N 1
ATOM 1715 C CA . LEU A 1 228 ? -28.802 -10.412 18.044 1.00 79.31 228 LEU A CA 1
ATOM 1716 C C . LEU A 1 228 ? -28.281 -11.341 19.146 1.00 79.31 228 LEU A C 1
ATOM 1718 O O . LEU A 1 228 ? -28.486 -12.551 19.070 1.00 79.31 228 LEU A O 1
ATOM 1722 N N . LEU A 1 229 ? -27.624 -10.788 20.169 1.00 81.25 229 LEU A N 1
ATOM 1723 C CA . LEU A 1 229 ? -27.162 -11.555 21.324 1.00 81.25 229 LEU A CA 1
ATOM 1724 C C . LEU A 1 229 ? -28.334 -12.167 22.087 1.00 81.25 229 LEU A C 1
ATOM 1726 O O . LEU A 1 229 ? -28.311 -13.366 22.352 1.00 81.25 229 LEU A O 1
ATOM 1730 N N . SER A 1 230 ? -29.376 -11.381 22.365 1.00 86.81 230 SER A N 1
ATOM 1731 C CA . SER A 1 230 ? -30.563 -11.872 23.071 1.00 86.81 230 SER A CA 1
ATOM 1732 C C . SER A 1 230 ? -31.306 -12.965 22.291 1.00 86.81 230 SER A C 1
ATOM 1734 O O . SER A 1 230 ? -31.765 -13.945 22.880 1.00 86.81 230 SER A O 1
ATOM 1736 N N . ASP A 1 231 ? -31.362 -12.855 20.959 1.00 84.38 231 ASP A N 1
ATOM 1737 C CA . ASP A 1 231 ? -31.950 -13.883 20.097 1.00 84.38 231 ASP A CA 1
ATOM 1738 C C . ASP A 1 231 ? -31.131 -15.178 20.122 1.00 84.38 231 ASP A C 1
ATOM 1740 O O . ASP A 1 231 ? -31.702 -16.270 20.140 1.00 84.38 231 ASP A O 1
ATOM 1744 N N . ILE A 1 232 ? -29.800 -15.078 20.142 1.00 81.56 232 ILE A N 1
ATOM 1745 C CA . ILE A 1 232 ? -28.910 -16.242 20.238 1.00 81.56 232 ILE A CA 1
ATOM 1746 C C . ILE A 1 232 ? -29.039 -16.912 21.598 1.00 81.56 232 ILE A C 1
ATOM 1748 O O . ILE A 1 232 ? -29.209 -18.128 21.640 1.00 81.56 232 ILE A O 1
ATOM 1752 N N . GLU A 1 233 ? -29.005 -16.146 22.688 1.00 84.19 233 GLU A N 1
ATOM 1753 C CA . GLU A 1 233 ? -29.175 -16.662 24.050 1.00 84.19 233 GLU A CA 1
ATOM 1754 C C . GLU A 1 233 ? -30.517 -17.403 24.178 1.00 84.19 233 GLU A C 1
ATOM 1756 O O . GLU A 1 233 ? -30.535 -18.580 24.539 1.00 84.19 233 GLU A O 1
ATOM 1761 N N . ARG A 1 234 ? -31.624 -16.794 23.726 1.00 86.00 234 ARG A N 1
ATOM 1762 C CA . ARG A 1 234 ? -32.953 -17.431 23.721 1.00 86.00 234 ARG A CA 1
ATOM 1763 C C . ARG A 1 234 ? -32.993 -18.709 22.875 1.00 86.00 234 ARG A C 1
ATOM 1765 O O . ARG A 1 234 ? -33.643 -19.688 23.242 1.00 86.00 234 ARG A O 1
ATOM 1772 N N . ARG A 1 235 ? -32.320 -18.724 21.719 1.00 82.69 235 ARG A N 1
ATOM 1773 C CA . ARG A 1 235 ? -32.259 -19.907 20.844 1.00 82.69 235 ARG A CA 1
ATOM 1774 C C . ARG A 1 235 ? -31.437 -21.025 21.474 1.00 82.69 235 ARG A C 1
ATOM 1776 O O . ARG A 1 235 ? -31.894 -22.165 21.443 1.00 82.69 235 ARG A O 1
ATOM 1783 N N . LEU A 1 236 ? -30.290 -20.711 22.072 1.00 77.69 236 LEU A N 1
ATOM 1784 C CA . LEU A 1 236 ? -29.459 -21.672 22.802 1.00 77.69 236 LEU A CA 1
ATOM 1785 C C . LEU A 1 236 ? -30.223 -22.295 23.973 1.00 77.69 236 LEU A C 1
ATOM 1787 O O . LEU A 1 236 ? -30.203 -23.514 24.127 1.00 77.69 236 LEU A O 1
ATOM 1791 N N . GLU A 1 237 ? -30.957 -21.486 24.739 1.00 82.50 237 GLU A N 1
ATOM 1792 C CA . GLU A 1 237 ? -31.839 -21.974 25.803 1.00 82.50 237 GLU A CA 1
ATOM 1793 C C . GLU A 1 237 ? -32.920 -22.914 25.251 1.00 82.50 237 GLU A C 1
ATOM 1795 O O . GLU A 1 237 ? -33.113 -24.009 25.780 1.00 82.50 237 GLU A O 1
ATOM 1800 N N . SER A 1 238 ? -33.572 -22.537 24.141 1.00 80.19 238 SER A N 1
ATOM 1801 C CA . SER A 1 238 ? -34.628 -23.348 23.513 1.00 80.19 238 SER A CA 1
ATOM 1802 C C . SER A 1 238 ? -34.136 -24.682 22.949 1.00 80.19 238 SER A C 1
ATOM 1804 O O . SER A 1 238 ? -34.904 -25.638 22.869 1.00 80.19 238 SER A O 1
ATOM 1806 N N . PHE A 1 239 ? -32.865 -24.753 22.548 1.00 69.12 239 PHE A N 1
ATOM 1807 C CA . PHE A 1 239 ? -32.255 -25.981 22.049 1.00 69.12 239 PHE A CA 1
ATOM 1808 C C . PHE A 1 239 ? -31.998 -27.000 23.161 1.00 69.12 239 PHE A C 1
ATOM 1810 O O . PHE A 1 239 ? -31.774 -28.171 22.862 1.00 69.12 239 PHE A O 1
ATOM 1817 N N . GLY A 1 240 ? -32.062 -26.572 24.426 1.00 64.56 240 GLY A N 1
ATOM 1818 C CA . GLY A 1 240 ? -31.662 -27.366 25.570 1.00 64.56 240 GLY A CA 1
ATOM 1819 C C . GLY A 1 240 ? -30.159 -27.623 25.523 1.00 64.56 240 GLY A C 1
ATOM 1820 O O . GLY A 1 240 ? -29.637 -28.263 24.609 1.00 64.56 240 GLY A O 1
ATOM 1821 N N . TRP A 1 241 ? -29.436 -27.199 26.557 1.00 57.91 241 TRP A N 1
ATOM 1822 C CA . TRP A 1 241 ? -28.005 -27.494 26.700 1.00 57.91 241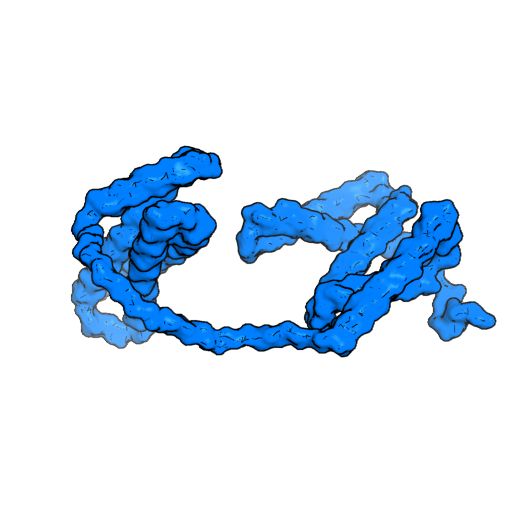 TRP A CA 1
ATOM 1823 C C . TRP A 1 241 ? -27.665 -28.999 26.555 1.00 57.91 241 TRP A C 1
ATOM 1825 O O . TRP A 1 241 ? -26.523 -29.342 26.262 1.00 57.91 241 TRP A O 1
ATOM 1835 N N . GLY A 1 242 ? -28.657 -29.896 26.672 1.00 55.00 242 GLY A N 1
ATOM 1836 C CA . GLY A 1 242 ? -28.533 -31.336 26.426 1.00 55.00 242 GLY A CA 1
ATOM 1837 C C . GLY A 1 242 ? -28.279 -31.763 24.969 1.00 55.00 242 GLY A C 1
ATOM 1838 O O . GLY A 1 242 ? -27.585 -32.754 24.767 1.00 55.00 242 GLY A O 1
ATOM 1839 N N . TYR A 1 243 ? -28.752 -31.033 23.947 1.00 52.06 243 TYR A N 1
ATOM 1840 C CA . TYR A 1 243 ? -28.514 -31.400 22.533 1.00 52.06 243 TYR A CA 1
ATOM 1841 C C . TYR A 1 243 ? -27.205 -30.827 21.963 1.00 52.06 243 TYR A C 1
ATOM 1843 O O . TYR A 1 243 ? -26.664 -31.344 20.983 1.00 52.06 243 TYR A O 1
ATOM 1851 N N . ALA A 1 244 ? -26.639 -29.803 22.608 1.00 50.62 244 ALA A N 1
ATOM 1852 C CA . ALA A 1 244 ? -25.332 -29.247 22.255 1.00 50.62 244 ALA A CA 1
ATOM 1853 C C . ALA A 1 244 ? -24.160 -30.216 22.539 1.00 50.62 244 ALA A C 1
ATOM 1855 O O . ALA A 1 244 ? -23.051 -3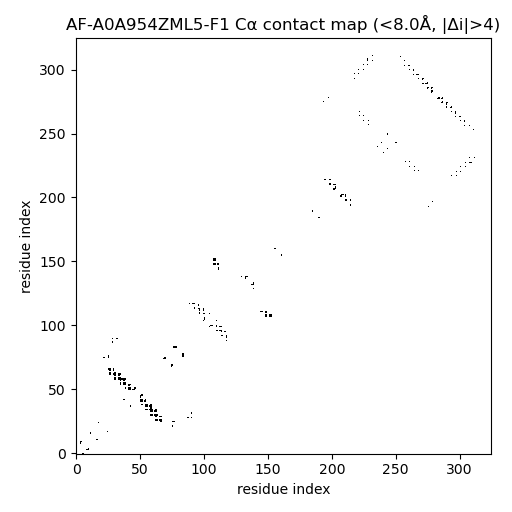0.003 22.048 1.00 50.62 244 ALA A O 1
ATOM 1856 N N . GLY A 1 245 ? -24.405 -31.312 23.270 1.00 50.22 245 GLY A N 1
ATOM 1857 C CA . GLY A 1 245 ? -23.394 -32.306 23.640 1.00 50.22 245 GLY A CA 1
ATOM 1858 C C . GLY A 1 245 ? -22.708 -33.019 22.467 1.00 50.22 245 GLY A C 1
ATOM 1859 O O . GLY A 1 245 ? -21.577 -33.479 22.627 1.00 50.22 245 GLY A O 1
ATOM 1860 N N . ASN A 1 246 ? -23.327 -33.072 21.280 1.00 56.53 246 ASN A N 1
ATOM 1861 C CA . ASN A 1 246 ? -22.736 -33.770 20.130 1.00 56.53 246 ASN A CA 1
ATOM 1862 C C . ASN A 1 246 ? -21.844 -32.897 19.235 1.00 56.53 246 ASN A C 1
ATOM 1864 O O . ASN A 1 246 ? -20.994 -33.441 18.533 1.00 56.53 246 ASN A O 1
ATOM 1868 N N . ASP A 1 247 ? -21.959 -31.566 19.275 1.00 69.06 247 ASP A N 1
ATOM 1869 C CA . ASP A 1 247 ? -21.110 -30.678 18.468 1.00 69.06 247 ASP A CA 1
ATOM 1870 C C . ASP A 1 247 ? -20.189 -29.849 19.369 1.00 69.06 247 ASP A C 1
ATOM 1872 O O . ASP A 1 247 ? -20.376 -28.648 19.577 1.00 69.06 247 ASP A O 1
ATOM 1876 N N . LYS A 1 248 ? -19.158 -30.521 19.904 1.00 75.25 248 LYS A N 1
ATOM 1877 C CA . LYS A 1 248 ? -18.147 -29.952 20.821 1.00 75.25 248 LYS A CA 1
ATOM 1878 C C . LYS A 1 248 ? -17.453 -28.690 20.286 1.00 75.25 248 LYS A C 1
ATOM 1880 O O . LYS A 1 248 ? -16.769 -28.010 21.044 1.00 75.25 248 LYS A O 1
ATOM 1885 N N . ARG A 1 249 ? -17.584 -28.383 18.991 1.00 79.62 249 ARG A N 1
ATOM 1886 C CA . ARG A 1 249 ? -16.974 -27.212 18.348 1.00 79.62 249 ARG A CA 1
ATOM 1887 C C . ARG A 1 249 ? -17.894 -25.995 18.305 1.00 79.62 249 ARG A C 1
ATOM 1889 O O . ARG A 1 249 ? -17.390 -24.881 18.211 1.00 79.62 249 ARG A O 1
ATOM 1896 N N . LEU A 1 250 ? -19.212 -26.184 18.366 1.00 78.69 250 LEU A N 1
ATOM 1897 C CA . LEU A 1 250 ? -20.162 -25.086 18.191 1.00 78.69 250 LEU A CA 1
ATOM 1898 C C . LEU A 1 250 ? -20.261 -24.216 19.450 1.00 78.69 250 LEU A C 1
ATOM 1900 O O . LEU A 1 250 ? -20.200 -22.996 19.342 1.00 78.69 250 LEU A O 1
ATOM 1904 N N . VAL A 1 251 ? -20.364 -24.830 20.633 1.00 80.12 251 VAL A N 1
ATOM 1905 C CA . VAL A 1 251 ? -20.531 -24.098 21.904 1.00 80.12 251 VAL A CA 1
ATOM 1906 C C . VAL A 1 251 ? -19.373 -23.126 22.169 1.00 80.12 251 VAL A C 1
ATOM 1908 O O . VAL A 1 251 ? -19.656 -21.941 22.349 1.00 80.12 251 VAL A O 1
ATOM 1911 N N . PRO A 1 252 ? -18.088 -23.534 22.079 1.00 84.06 252 PRO A N 1
ATOM 1912 C CA . PRO A 1 252 ? -16.978 -22.610 22.318 1.00 84.06 252 PRO A CA 1
ATOM 1913 C C . PRO A 1 252 ? -16.932 -21.462 21.304 1.00 84.06 252 PRO A C 1
ATOM 1915 O O . PRO A 1 252 ? -16.635 -20.328 21.666 1.00 84.06 252 PRO A O 1
ATOM 1918 N N . ALA A 1 253 ? -17.267 -21.733 20.036 1.00 82.56 253 ALA A N 1
ATOM 1919 C CA . ALA A 1 253 ? -17.287 -20.709 18.993 1.00 82.56 253 ALA A CA 1
ATOM 1920 C C . ALA A 1 253 ? -18.387 -19.662 19.236 1.00 82.56 253 ALA A C 1
ATOM 1922 O O . ALA A 1 253 ? -18.180 -18.471 19.004 1.00 82.56 253 ALA A O 1
ATOM 1923 N N . VAL A 1 254 ? -19.556 -20.094 19.718 1.00 81.62 254 VAL A N 1
ATOM 1924 C CA . VAL A 1 254 ? -20.660 -19.189 20.060 1.00 81.62 254 VAL A CA 1
ATOM 1925 C C . VAL A 1 254 ? -20.336 -18.376 21.312 1.00 81.62 254 VAL A C 1
ATOM 1927 O O . VAL A 1 254 ? -20.562 -17.167 21.316 1.00 81.62 254 VAL A O 1
ATOM 1930 N N . GLU A 1 255 ? -19.741 -18.985 22.338 1.00 85.06 255 GLU A N 1
ATOM 1931 C CA . GLU A 1 255 ? -19.277 -18.263 23.530 1.00 85.06 255 GLU A CA 1
ATOM 1932 C C . GLU A 1 255 ? -18.196 -17.224 23.199 1.00 85.06 255 GLU A C 1
ATOM 1934 O O . GLU A 1 255 ? -18.244 -16.095 23.700 1.00 85.06 255 GLU A O 1
ATOM 1939 N N . GLU A 1 256 ? -17.247 -17.561 22.320 1.00 87.00 256 GLU A N 1
ATOM 1940 C CA . GLU A 1 256 ? -16.216 -16.632 21.851 1.00 87.00 256 GLU A CA 1
ATOM 1941 C C . GLU A 1 256 ? -16.839 -15.438 21.112 1.00 87.00 256 GLU A C 1
ATOM 1943 O O . GLU A 1 256 ? -16.487 -14.287 21.390 1.00 87.00 256 GLU A O 1
ATOM 1948 N N . LEU A 1 257 ? -17.818 -15.692 20.237 1.00 82.50 257 LEU A N 1
ATOM 1949 C CA . LEU A 1 257 ? -18.572 -14.659 19.525 1.00 82.50 257 LEU A CA 1
ATOM 1950 C C . LEU A 1 257 ? -19.370 -13.757 20.473 1.00 82.50 257 LEU A C 1
ATOM 1952 O O . LEU A 1 257 ? -19.294 -12.534 20.349 1.00 82.50 257 LEU A O 1
ATOM 1956 N N . ILE A 1 258 ? -20.089 -14.331 21.444 1.00 83.00 258 ILE A N 1
ATOM 1957 C CA . ILE A 1 258 ? -20.843 -13.575 22.457 1.00 83.00 258 ILE A CA 1
ATOM 1958 C C . ILE A 1 258 ? -19.894 -12.693 23.271 1.00 83.00 258 ILE A C 1
ATOM 1960 O O . ILE A 1 258 ? -20.134 -11.498 23.461 1.00 83.00 258 ILE A O 1
ATOM 1964 N N . THR A 1 259 ? -18.774 -13.260 23.715 1.00 87.69 259 THR A N 1
ATOM 1965 C CA . THR A 1 259 ? -17.769 -12.537 24.497 1.00 87.69 259 THR A CA 1
ATOM 1966 C C . THR A 1 259 ? -17.125 -11.419 23.670 1.00 87.69 259 THR A C 1
ATOM 1968 O O . THR A 1 259 ? -16.914 -10.314 24.177 1.00 87.69 259 THR A O 1
ATOM 1971 N N . GLY A 1 260 ? -16.832 -11.673 22.391 1.00 84.38 260 GLY A N 1
ATOM 1972 C CA . GLY A 1 260 ? -16.313 -10.681 21.450 1.00 84.38 260 GLY A CA 1
ATOM 1973 C C . GLY A 1 260 ? -17.297 -9.537 21.198 1.00 84.38 260 GLY A C 1
ATOM 1974 O O . GLY A 1 260 ? -16.910 -8.369 21.246 1.00 84.38 260 GLY A O 1
ATOM 1975 N N . ALA A 1 261 ? -18.579 -9.855 21.016 1.00 80.38 261 ALA A N 1
ATOM 1976 C CA . ALA A 1 261 ? -19.656 -8.885 20.842 1.00 80.38 261 ALA A CA 1
ATOM 1977 C C . ALA A 1 261 ? -19.831 -7.988 22.078 1.00 80.38 261 ALA A C 1
ATOM 1979 O O . ALA A 1 261 ? -19.859 -6.763 21.951 1.00 80.38 261 ALA A O 1
ATOM 1980 N N . ARG A 1 262 ? -19.856 -8.574 23.286 1.00 87.50 262 ARG A N 1
ATOM 1981 C CA . ARG A 1 262 ? -19.931 -7.820 24.551 1.00 87.50 262 ARG A CA 1
ATOM 1982 C C . ARG A 1 262 ? -18.725 -6.894 24.735 1.00 87.50 262 ARG A C 1
ATOM 1984 O O . ARG A 1 262 ? -18.900 -5.730 25.092 1.00 87.50 262 ARG A O 1
ATOM 1991 N N . ARG A 1 263 ? -17.508 -7.367 24.431 1.00 87.88 263 ARG A N 1
ATOM 1992 C CA . ARG A 1 263 ? -16.294 -6.526 24.444 1.00 87.88 263 ARG A CA 1
ATOM 1993 C C . ARG A 1 263 ? -16.384 -5.365 23.452 1.00 87.88 263 ARG A C 1
ATOM 1995 O O . ARG A 1 263 ? -15.983 -4.255 23.791 1.00 87.88 263 ARG A O 1
ATOM 2002 N N . ASN A 1 264 ? -16.921 -5.603 22.256 1.00 85.31 264 ASN A N 1
ATOM 2003 C CA . ASN A 1 264 ? -17.089 -4.568 21.238 1.00 85.31 264 ASN A CA 1
ATOM 2004 C C . ASN A 1 264 ? -18.097 -3.489 21.684 1.00 85.31 264 ASN A C 1
ATOM 2006 O O . ASN A 1 264 ? -17.767 -2.307 21.630 1.00 85.31 264 ASN A O 1
ATOM 2010 N N . ILE A 1 265 ? -19.258 -3.881 22.231 1.00 82.75 265 ILE A N 1
ATOM 2011 C CA . ILE A 1 265 ? -20.247 -2.945 22.806 1.00 82.75 265 ILE A CA 1
ATOM 2012 C C . ILE A 1 265 ? -19.621 -2.103 23.924 1.00 82.75 265 ILE A C 1
ATOM 2014 O O . ILE A 1 265 ? -19.805 -0.884 23.967 1.00 82.75 265 ILE A O 1
ATOM 2018 N N . GLN A 1 266 ? -18.863 -2.736 24.823 1.00 87.94 266 GLN A N 1
ATOM 2019 C CA . GLN A 1 266 ? -18.208 -2.036 25.924 1.00 87.94 266 GLN A CA 1
ATOM 2020 C C . GLN A 1 266 ? -17.186 -1.014 25.407 1.00 87.94 266 GLN A C 1
ATOM 2022 O O . GLN A 1 266 ? -17.256 0.157 25.772 1.00 87.94 266 GLN A O 1
ATOM 2027 N N . SER A 1 267 ? -16.310 -1.424 24.484 1.00 84.69 267 SER A N 1
ATOM 2028 C CA . SER A 1 267 ? -15.331 -0.534 23.850 1.00 84.69 267 SER A CA 1
ATOM 2029 C C . SER A 1 267 ? -16.000 0.630 23.110 1.00 84.69 267 SER A C 1
ATOM 2031 O O . SER A 1 267 ? -15.561 1.772 23.242 1.00 84.69 267 SER A O 1
ATOM 2033 N N . HIS A 1 268 ? -17.105 0.374 22.402 1.00 87.19 268 HIS A N 1
ATOM 2034 C CA . HIS A 1 268 ? -17.904 1.414 21.756 1.00 87.19 268 HIS A CA 1
ATOM 2035 C C . HIS A 1 268 ? -18.422 2.439 22.775 1.00 87.19 268 HIS A C 1
ATOM 2037 O O . HIS A 1 268 ? -18.295 3.646 22.574 1.00 87.19 268 HIS A O 1
ATOM 2043 N N . ASN A 1 269 ? -18.988 1.972 23.891 1.00 84.19 269 ASN A N 1
ATOM 2044 C CA . ASN A 1 269 ? -19.497 2.843 24.949 1.00 84.19 269 ASN A CA 1
ATOM 2045 C C . ASN A 1 269 ? -18.389 3.674 25.609 1.00 84.19 269 ASN A C 1
ATOM 2047 O O . ASN A 1 269 ? -18.617 4.847 25.910 1.00 84.19 269 ASN A O 1
ATOM 2051 N N . ASP A 1 270 ? -17.209 3.094 25.818 1.00 87.12 270 ASP A N 1
ATOM 2052 C CA . ASP A 1 270 ? -16.079 3.783 26.438 1.00 87.12 270 ASP A CA 1
ATOM 2053 C C . ASP A 1 270 ? -15.505 4.858 25.505 1.00 87.12 270 ASP A C 1
ATOM 2055 O O . ASP A 1 270 ? -15.401 6.018 25.903 1.00 87.12 270 ASP A O 1
ATOM 2059 N N . HIS A 1 271 ? -15.268 4.544 24.227 1.00 84.06 271 HIS A N 1
ATOM 2060 C CA . HIS A 1 271 ? -14.830 5.545 23.248 1.00 84.06 271 HIS A CA 1
ATOM 2061 C C . HIS A 1 271 ? -15.854 6.651 23.020 1.00 84.06 271 HIS A C 1
ATOM 2063 O O . HIS A 1 271 ? -15.475 7.803 22.820 1.00 84.06 271 HIS A O 1
ATOM 2069 N N . PHE A 1 272 ? -17.145 6.332 23.096 1.00 82.56 272 PHE A N 1
ATOM 2070 C CA . PHE A 1 272 ? -18.190 7.342 23.012 1.00 82.56 272 PHE A CA 1
ATOM 2071 C C . PHE A 1 272 ? -18.159 8.309 24.207 1.00 82.56 272 PHE A C 1
ATOM 2073 O O . PHE A 1 272 ? -18.346 9.513 24.033 1.00 82.56 272 PHE A O 1
ATOM 2080 N N . LYS A 1 273 ? -17.891 7.806 25.421 1.00 85.12 273 LYS A N 1
ATOM 2081 C CA . LYS A 1 273 ? -17.720 8.649 26.616 1.00 85.12 273 LYS A CA 1
ATOM 2082 C C . LYS A 1 273 ? -16.475 9.527 26.519 1.00 85.12 273 LYS A C 1
ATOM 2084 O O . LYS A 1 273 ? -16.555 10.701 26.869 1.00 85.12 273 LYS A O 1
ATOM 2089 N N . GLU A 1 274 ? -15.352 8.992 26.045 1.00 85.12 274 GLU A N 1
ATOM 2090 C CA . GLU A 1 274 ? -14.130 9.793 25.879 1.00 85.12 274 GLU A CA 1
ATOM 2091 C C . GLU A 1 274 ? -14.284 10.847 24.781 1.00 85.12 274 GLU A C 1
ATOM 2093 O O . GLU A 1 274 ? -13.911 12.000 24.979 1.00 85.12 274 GLU A O 1
ATOM 2098 N N . LEU A 1 275 ? -14.940 10.504 23.670 1.00 81.69 275 LEU A N 1
ATOM 2099 C CA . LEU A 1 275 ? -15.296 11.467 22.630 1.00 81.69 275 LEU A CA 1
ATOM 2100 C C . LEU A 1 275 ? -16.140 12.614 23.198 1.00 81.69 275 LEU A C 1
ATOM 2102 O O . LEU A 1 275 ? -15.866 13.782 22.927 1.00 81.69 275 LEU A O 1
ATOM 2106 N N . ALA A 1 276 ? -17.136 12.289 24.025 1.00 76.31 276 ALA A N 1
ATOM 2107 C CA . ALA A 1 276 ? -17.963 13.287 24.684 1.00 76.31 276 ALA A CA 1
ATOM 2108 C C . ALA A 1 276 ? -17.154 14.231 25.586 1.00 76.31 276 ALA A C 1
ATOM 2110 O O . ALA A 1 276 ? -17.391 15.440 25.580 1.00 76.31 276 ALA A O 1
ATOM 2111 N N . ARG A 1 277 ? -16.179 13.694 26.332 1.00 82.19 277 ARG A N 1
ATOM 2112 C CA . ARG A 1 277 ? -15.278 14.497 27.172 1.00 82.19 277 ARG A CA 1
ATOM 2113 C C . ARG A 1 277 ? -14.361 15.388 26.339 1.00 82.19 277 ARG A C 1
ATOM 2115 O O . ARG A 1 277 ? -14.297 16.580 26.620 1.00 82.19 277 ARG A O 1
ATOM 2122 N N . ALA A 1 278 ? -13.729 14.842 25.300 1.00 79.06 278 ALA A N 1
ATOM 2123 C CA . ALA A 1 278 ? -12.837 15.585 24.410 1.00 79.06 278 ALA A CA 1
ATOM 2124 C C . ALA A 1 278 ? -13.557 16.765 23.738 1.00 79.06 278 ALA A C 1
ATOM 2126 O O . ALA A 1 278 ? -13.026 17.872 23.673 1.00 79.06 278 ALA A O 1
ATOM 2127 N N . ILE A 1 279 ? -14.806 16.561 23.305 1.00 73.44 279 ILE A N 1
ATOM 2128 C CA . ILE A 1 279 ? -15.643 17.635 22.750 1.00 73.44 279 ILE A CA 1
ATOM 2129 C C . ILE A 1 279 ? -15.972 18.680 23.815 1.00 73.44 279 ILE A C 1
ATOM 2131 O O . ILE A 1 279 ? -15.848 19.873 23.547 1.00 73.44 279 ILE A O 1
ATOM 2135 N N . GLY A 1 280 ? -16.347 18.254 25.026 1.00 73.31 280 GLY A N 1
ATOM 2136 C CA . GLY A 1 280 ? -16.602 19.168 26.143 1.00 73.31 280 GLY A CA 1
ATOM 2137 C C . GLY A 1 280 ? -15.381 20.013 26.524 1.00 73.31 280 GLY A C 1
ATOM 2138 O O . GLY A 1 280 ? -15.530 21.160 26.932 1.00 73.31 280 GLY A O 1
ATOM 2139 N N . GLN A 1 281 ? -14.176 19.473 26.338 1.00 85.56 281 GLN A N 1
ATOM 2140 C CA . GLN A 1 281 ? -12.901 20.155 26.582 1.00 85.56 281 GLN A CA 1
ATOM 2141 C C . GLN A 1 281 ? -12.376 20.935 25.364 1.00 85.56 281 GLN A C 1
ATOM 2143 O O . GLN A 1 281 ? -11.325 21.561 25.450 1.00 85.56 281 GLN A O 1
ATOM 2148 N N . SER A 1 282 ? -13.109 20.952 24.244 1.00 80.06 282 SER A N 1
ATOM 2149 C CA . SER A 1 282 ? -12.690 21.578 22.977 1.00 80.06 282 SER A CA 1
ATOM 2150 C C . SER A 1 282 ? -11.381 21.017 22.387 1.00 80.06 282 SER A C 1
ATOM 2152 O O . SER A 1 282 ? -10.706 21.684 21.602 1.00 80.06 282 SER A O 1
ATOM 2154 N N . GLU A 1 283 ? -11.030 19.768 22.702 1.00 86.19 283 GLU A N 1
ATOM 2155 C CA . GLU A 1 283 ? -9.837 19.088 22.190 1.00 86.19 283 GLU A CA 1
ATOM 2156 C C . GLU A 1 283 ? -10.126 18.424 20.834 1.00 86.19 283 GLU A C 1
ATOM 2158 O O . GLU A 1 283 ? -10.406 17.227 20.733 1.00 86.19 283 GLU A O 1
ATOM 2163 N N . ALA A 1 284 ? -10.071 19.214 19.759 1.00 74.56 284 ALA A N 1
ATOM 2164 C CA . ALA A 1 284 ? -10.448 18.758 18.417 1.00 74.56 284 ALA A CA 1
ATOM 2165 C C . ALA A 1 284 ? -9.650 17.530 17.929 1.00 74.56 284 ALA A C 1
ATOM 2167 O O . ALA A 1 284 ? -10.212 16.647 17.284 1.00 74.56 284 ALA A O 1
ATOM 2168 N N . GLU A 1 285 ? -8.355 17.453 18.242 1.00 75.75 285 GLU A N 1
ATOM 2169 C CA . GLU A 1 285 ? -7.494 16.340 17.822 1.00 75.75 285 GLU A CA 1
ATOM 2170 C C . GLU A 1 285 ? -7.820 15.042 18.579 1.00 75.75 285 GLU A C 1
ATOM 2172 O O . GLU A 1 285 ? -7.937 13.976 17.972 1.00 75.75 285 GLU A O 1
ATOM 2177 N N . ALA A 1 286 ? -8.071 15.132 19.890 1.00 78.38 286 ALA A N 1
ATOM 2178 C CA . ALA A 1 286 ? -8.521 13.997 20.693 1.00 78.38 286 ALA A CA 1
ATOM 2179 C C . ALA A 1 286 ? -9.891 13.484 20.216 1.00 78.38 286 ALA A C 1
ATOM 2181 O O . ALA A 1 286 ? -10.089 12.276 20.064 1.00 78.38 286 ALA A O 1
ATOM 2182 N N . ALA A 1 287 ? -10.813 14.394 19.886 1.00 74.06 287 ALA A N 1
ATOM 2183 C CA . ALA A 1 287 ? -12.115 14.035 19.335 1.00 74.06 287 ALA A CA 1
ATOM 2184 C C . ALA A 1 287 ? -11.991 13.287 17.993 1.00 74.06 287 ALA A C 1
ATOM 2186 O O . ALA A 1 287 ? -12.614 12.238 17.819 1.00 74.06 287 ALA A O 1
ATOM 2187 N N . LEU A 1 288 ? -11.147 13.761 17.068 1.00 75.50 288 LEU A N 1
ATOM 2188 C CA . LEU A 1 288 ? -10.909 13.081 15.785 1.00 75.50 288 LEU A CA 1
ATOM 2189 C C . LEU A 1 288 ? -10.322 11.676 15.970 1.00 75.50 288 LEU A C 1
ATOM 2191 O O . LEU A 1 288 ? -10.757 10.733 15.304 1.00 75.50 288 LEU A O 1
ATOM 2195 N N . ASN A 1 289 ? -9.393 11.512 16.914 1.00 80.62 289 ASN A N 1
ATOM 2196 C CA . ASN A 1 289 ? -8.832 10.203 17.245 1.00 80.62 289 ASN A CA 1
ATOM 2197 C C . ASN A 1 289 ? -9.913 9.235 17.749 1.00 80.62 289 ASN A C 1
ATOM 2199 O O . ASN A 1 289 ? -9.966 8.084 17.313 1.00 80.62 289 ASN A O 1
ATOM 2203 N N . HIS A 1 290 ? -10.827 9.697 18.606 1.00 84.19 290 HIS A N 1
ATOM 2204 C CA . HIS A 1 290 ? -11.933 8.866 19.084 1.00 84.19 290 HIS A CA 1
ATOM 2205 C C . HIS A 1 290 ? -12.966 8.540 17.998 1.00 84.19 290 HIS A C 1
ATOM 2207 O O . HIS A 1 290 ? -13.464 7.415 17.966 1.00 84.19 290 HIS A O 1
ATOM 2213 N N . VAL A 1 291 ? -13.249 9.464 17.073 1.00 78.94 291 VAL A N 1
ATOM 2214 C CA . VAL A 1 291 ? -14.108 9.187 15.907 1.00 78.94 291 VAL A CA 1
ATOM 2215 C C . VAL A 1 291 ? -13.493 8.096 15.026 1.00 78.94 291 VAL A C 1
ATOM 2217 O O . VAL A 1 291 ? -14.191 7.158 14.642 1.00 78.94 291 VAL A O 1
ATOM 2220 N N . SER A 1 292 ? -12.186 8.160 14.759 1.00 80.62 292 SER A N 1
ATOM 2221 C CA . SER A 1 292 ? -11.472 7.126 13.997 1.00 80.62 292 SER A CA 1
ATOM 2222 C C . SER A 1 292 ? -11.585 5.743 14.658 1.00 80.62 292 SER A C 1
ATOM 2224 O O . SER A 1 292 ? -11.929 4.758 13.996 1.00 80.62 292 SER A O 1
ATOM 2226 N N . SER A 1 293 ? -11.405 5.672 15.982 1.00 83.94 293 SER A N 1
ATOM 2227 C CA . SER A 1 293 ? -11.606 4.435 16.748 1.00 83.94 293 SER A CA 1
ATOM 2228 C C . SER A 1 293 ? -13.044 3.915 16.653 1.00 83.94 293 SER A C 1
ATOM 2230 O O . SER A 1 293 ? -13.246 2.717 16.457 1.00 83.94 293 SER A O 1
ATOM 2232 N N . LEU A 1 294 ? -14.052 4.792 16.725 1.00 82.56 294 LEU A N 1
ATOM 2233 C CA . LEU A 1 294 ? -15.461 4.403 16.586 1.00 82.56 294 LEU A CA 1
ATOM 2234 C C . LEU A 1 294 ? -15.782 3.838 15.192 1.00 82.56 294 LEU A C 1
ATOM 2236 O O . LEU A 1 294 ? -16.468 2.821 15.104 1.00 82.56 294 LEU A O 1
ATOM 2240 N N . ILE A 1 295 ? -15.225 4.410 14.116 1.00 81.12 295 ILE A N 1
ATOM 2241 C CA . ILE A 1 295 ? -15.352 3.862 12.749 1.00 81.12 295 ILE A CA 1
ATOM 2242 C C . ILE A 1 295 ? -14.783 2.439 12.683 1.00 81.12 295 ILE A C 1
ATOM 2244 O O . ILE A 1 295 ? -15.357 1.540 12.062 1.00 81.12 295 ILE A O 1
ATOM 2248 N N . GLN A 1 296 ? -13.629 2.210 13.311 1.00 84.75 296 GLN A N 1
ATOM 2249 C CA . GLN A 1 296 ? -13.011 0.888 13.330 1.00 84.75 296 GLN A CA 1
ATOM 2250 C C . GLN A 1 296 ? -13.863 -0.126 14.109 1.00 84.75 296 GLN A C 1
ATOM 2252 O O . GLN A 1 296 ? -14.013 -1.268 13.663 1.00 84.75 296 GLN A O 1
ATOM 2257 N N . ILE A 1 297 ? -14.453 0.296 15.230 1.00 82.38 297 ILE A N 1
ATOM 2258 C CA . ILE A 1 297 ? -15.349 -0.525 16.053 1.00 82.38 297 ILE A CA 1
ATOM 2259 C C . ILE A 1 297 ? -16.627 -0.877 15.290 1.00 82.38 297 ILE A C 1
ATOM 2261 O O . ILE A 1 297 ? -17.015 -2.043 15.299 1.00 82.38 297 ILE A O 1
ATOM 2265 N N . GLU A 1 298 ? -17.226 0.065 14.557 1.00 83.75 298 GLU A N 1
ATOM 2266 C CA . GLU A 1 298 ? -18.395 -0.189 13.704 1.00 83.75 298 GLU A CA 1
ATOM 2267 C C . GLU A 1 298 ? -18.098 -1.258 12.641 1.00 83.75 298 GLU A C 1
ATOM 2269 O O . GLU A 1 298 ? -18.874 -2.196 12.444 1.00 83.75 298 GLU A O 1
ATOM 2274 N N . ARG A 1 299 ? -16.936 -1.183 11.979 1.00 86.62 299 ARG A N 1
ATOM 2275 C CA . ARG A 1 299 ? -16.534 -2.203 10.994 1.00 86.62 299 ARG A CA 1
ATOM 2276 C C . ARG A 1 299 ? -16.384 -3.585 11.629 1.00 86.62 299 ARG A C 1
ATOM 2278 O O . ARG A 1 299 ? -16.758 -4.588 11.014 1.00 86.62 299 ARG A O 1
ATOM 2285 N N . GLN A 1 300 ? -15.838 -3.649 12.844 1.00 84.81 300 GLN A N 1
ATOM 2286 C CA . GLN A 1 300 ? -15.737 -4.895 13.603 1.00 84.81 300 GLN A CA 1
ATOM 2287 C C . GLN A 1 300 ? -17.118 -5.416 14.015 1.00 84.81 300 GLN A C 1
ATOM 2289 O O . GLN A 1 300 ? -17.395 -6.597 13.817 1.00 84.81 300 GLN A O 1
ATOM 2294 N N . ALA A 1 301 ? -18.004 -4.542 14.491 1.00 79.75 301 ALA A N 1
ATOM 2295 C CA . ALA A 1 301 ? -19.383 -4.874 14.817 1.00 79.75 301 ALA A CA 1
ATOM 2296 C C . ALA A 1 301 ? -20.130 -5.455 13.610 1.00 79.75 301 ALA A C 1
ATOM 2298 O O . ALA A 1 301 ? -20.720 -6.524 13.712 1.00 79.75 301 ALA A O 1
ATOM 2299 N N . GLY A 1 302 ? -20.021 -4.836 12.430 1.00 82.44 302 GLY A N 1
ATOM 2300 C CA . GLY A 1 302 ? -20.641 -5.354 11.206 1.00 82.44 302 GLY A CA 1
ATOM 2301 C C . GLY A 1 302 ? -20.103 -6.725 10.773 1.00 82.44 302 GLY A C 1
ATOM 2302 O O . GLY A 1 302 ? -20.810 -7.513 10.139 1.00 82.44 302 GLY A O 1
ATOM 2303 N N . ARG A 1 303 ? -18.852 -7.059 11.114 1.00 88.50 303 ARG A N 1
ATOM 2304 C CA . ARG A 1 303 ? -18.322 -8.420 10.943 1.00 88.50 303 ARG A CA 1
ATOM 2305 C C . ARG A 1 303 ? -18.954 -9.386 11.948 1.00 88.50 303 ARG A C 1
ATOM 2307 O O . ARG A 1 303 ? -19.466 -10.415 11.517 1.00 88.50 303 ARG A O 1
ATOM 2314 N N . ILE A 1 304 ? -18.982 -9.020 13.229 1.00 81.69 304 ILE A N 1
ATOM 2315 C CA . ILE A 1 304 ? -19.586 -9.823 14.301 1.00 81.69 304 ILE A CA 1
ATOM 2316 C C . ILE A 1 304 ? -21.065 -10.097 13.995 1.00 81.69 304 ILE A C 1
ATOM 2318 O O . ILE A 1 304 ? -21.476 -11.249 14.012 1.00 81.69 304 ILE A O 1
ATOM 2322 N N . CYS A 1 305 ? -21.854 -9.091 13.605 1.00 80.38 305 CYS A N 1
ATOM 2323 C CA . CYS A 1 305 ? -23.266 -9.270 13.250 1.00 80.38 305 CYS A CA 1
ATOM 2324 C C . CYS A 1 305 ? -23.468 -10.273 12.103 1.00 80.38 305 CYS A C 1
ATOM 2326 O O . CYS A 1 305 ? -24.401 -11.073 12.141 1.00 80.38 305 CYS A O 1
ATOM 2328 N N . ARG A 1 306 ? -22.597 -10.267 11.083 1.00 88.25 306 ARG A N 1
ATOM 2329 C CA . ARG A 1 306 ? -22.662 -11.243 9.979 1.00 88.25 306 ARG A CA 1
ATOM 2330 C C . ARG A 1 306 ? -22.330 -12.657 10.444 1.00 88.25 306 ARG A C 1
ATOM 2332 O O . ARG A 1 306 ? -23.018 -13.593 10.046 1.00 88.25 306 ARG A O 1
ATOM 2339 N N . GLU A 1 307 ? -21.313 -12.804 11.289 1.00 86.62 307 GLU A N 1
ATOM 2340 C CA . GLU A 1 307 ? -20.937 -14.095 11.873 1.00 86.62 307 GLU A CA 1
ATOM 2341 C C . GLU A 1 307 ? -22.054 -14.630 12.789 1.00 86.62 307 GLU A C 1
ATOM 2343 O O . GLU A 1 307 ? -22.457 -15.783 12.642 1.00 86.62 307 GLU A O 1
ATOM 2348 N N . LEU A 1 308 ? -22.655 -13.779 13.629 1.00 79.75 308 LEU A N 1
ATOM 2349 C CA . LEU A 1 308 ? -23.806 -14.122 14.474 1.00 79.75 308 LEU A CA 1
ATOM 2350 C C . LEU A 1 308 ? -25.015 -14.568 13.641 1.00 79.75 308 LEU A C 1
ATOM 2352 O O . LEU A 1 308 ? -25.590 -15.621 13.908 1.00 79.75 308 LEU A O 1
ATOM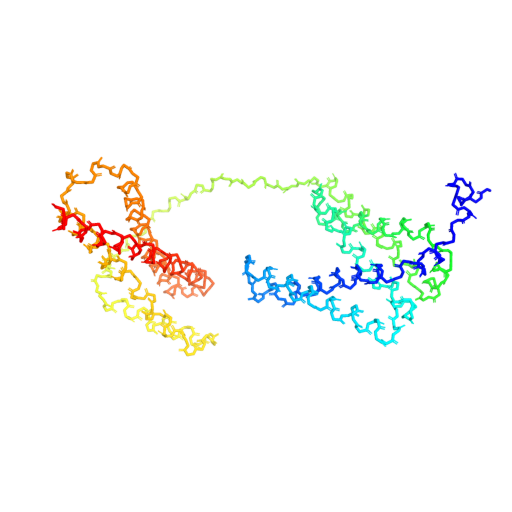 2356 N N . ARG A 1 309 ? -25.379 -13.834 12.580 1.00 86.06 309 ARG A N 1
ATOM 2357 C CA . ARG A 1 309 ? -26.478 -14.241 11.683 1.00 86.06 309 ARG A CA 1
ATOM 2358 C C . ARG A 1 309 ? -26.204 -15.577 10.991 1.00 86.06 309 ARG A C 1
ATOM 2360 O O . ARG A 1 309 ? -27.124 -16.378 10.845 1.00 86.06 309 ARG A O 1
ATOM 2367 N N . ALA A 1 310 ? -24.959 -15.836 10.590 1.00 87.81 310 ALA A N 1
ATOM 2368 C CA . ALA A 1 310 ? -24.572 -17.114 9.995 1.00 87.81 310 ALA A CA 1
ATOM 2369 C C . ALA A 1 310 ? -24.658 -18.278 10.998 1.00 87.81 310 ALA A C 1
ATOM 2371 O O . ALA A 1 310 ? -24.976 -19.403 10.619 1.00 87.81 310 ALA A O 1
ATOM 2372 N N . VAL A 1 311 ? -24.391 -18.027 12.282 1.00 82.50 311 VAL A N 1
ATOM 2373 C CA . VAL A 1 311 ? -24.614 -19.013 13.347 1.00 82.50 311 VAL A CA 1
ATOM 2374 C C . VAL A 1 311 ? -26.109 -19.264 13.546 1.00 82.50 311 VAL A C 1
ATOM 2376 O O . VAL A 1 311 ? -26.521 -20.421 13.581 1.00 82.50 311 VAL A O 1
ATOM 2379 N N . ILE A 1 312 ? -26.925 -18.206 13.620 1.00 82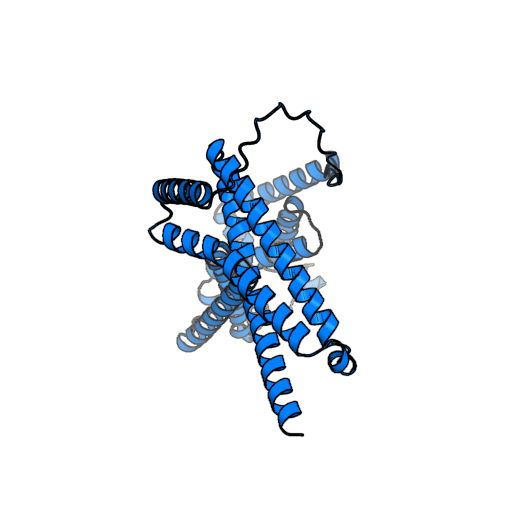.25 312 ILE A N 1
ATOM 2380 C CA . ILE A 1 312 ? -28.384 -18.321 13.778 1.00 82.25 312 ILE A CA 1
ATOM 2381 C C . ILE A 1 312 ? -28.989 -19.158 12.644 1.00 82.25 312 ILE A C 1
ATOM 2383 O O . ILE A 1 312 ? -29.755 -20.080 12.912 1.00 82.25 312 ILE A O 1
ATOM 2387 N N . SER A 1 313 ? -28.603 -18.902 11.390 1.00 87.00 313 SER A N 1
ATOM 2388 C CA . SER A 1 313 ? -29.130 -19.661 10.250 1.00 87.00 313 SER A CA 1
ATOM 2389 C C . SER A 1 313 ? -28.746 -21.143 10.297 1.00 87.00 313 SER A C 1
ATOM 2391 O O . SER A 1 313 ? -29.571 -22.000 9.991 1.00 87.00 313 SER A O 1
ATOM 2393 N N . ARG A 1 314 ? -27.526 -21.475 10.741 1.00 85.81 314 ARG A N 1
ATOM 2394 C CA . ARG A 1 314 ? -27.097 -22.873 10.940 1.00 85.81 314 ARG A CA 1
ATOM 2395 C C . ARG A 1 314 ? -27.887 -23.572 12.043 1.00 85.81 314 ARG A C 1
ATOM 2397 O O . ARG A 1 314 ? -28.178 -24.760 11.913 1.00 85.81 314 ARG A O 1
ATOM 2404 N N . LEU A 1 315 ? -28.224 -22.854 13.113 1.00 81.69 315 LEU A N 1
ATOM 2405 C CA . LEU A 1 315 ? -29.075 -23.379 14.180 1.00 81.69 315 LEU A CA 1
ATOM 2406 C C . LEU A 1 315 ? -30.494 -23.656 13.666 1.00 81.69 315 LEU A C 1
ATOM 2408 O O . LEU A 1 315 ? -31.040 -24.715 13.958 1.00 81.69 315 LEU A O 1
ATOM 2412 N N . ASP A 1 316 ? -31.066 -22.769 12.849 1.00 83.44 316 ASP A N 1
ATOM 2413 C CA . ASP A 1 316 ? -32.403 -22.969 12.272 1.00 83.44 316 ASP A CA 1
ATOM 2414 C C . ASP A 1 316 ? -32.487 -24.201 11.361 1.00 83.44 316 ASP A C 1
ATOM 2416 O O . ASP A 1 316 ? -33.433 -24.982 11.474 1.00 83.44 316 ASP A O 1
ATOM 2420 N N . VAL A 1 317 ? -31.471 -24.429 10.522 1.00 87.06 317 VAL A N 1
ATOM 2421 C CA . VAL A 1 317 ? -31.399 -25.630 9.669 1.00 87.06 317 VAL A CA 1
ATOM 2422 C C . VAL A 1 317 ? -31.364 -26.901 10.523 1.00 87.06 317 VAL A C 1
ATOM 2424 O O . VAL A 1 317 ? -32.194 -27.787 10.332 1.00 87.06 317 VAL A O 1
ATOM 2427 N N . LYS A 1 318 ? -30.485 -26.955 11.537 1.00 82.38 318 LYS A N 1
ATOM 2428 C CA . LYS A 1 318 ? -30.388 -28.119 12.436 1.00 82.38 318 LYS A CA 1
ATOM 2429 C C . LYS A 1 318 ? -31.689 -28.389 13.200 1.00 82.38 318 LYS A C 1
ATOM 2431 O O . LYS A 1 318 ? -32.027 -29.549 13.421 1.00 82.38 318 LYS A O 1
ATOM 2436 N N . LYS A 1 319 ? -32.428 -27.343 13.597 1.00 82.19 319 LYS A N 1
ATOM 2437 C CA . LYS A 1 319 ? -33.738 -27.497 14.256 1.00 82.19 319 LYS A CA 1
ATOM 2438 C C . LYS A 1 319 ? -34.755 -28.168 13.333 1.00 82.19 319 LYS A C 1
ATOM 2440 O O . LYS A 1 319 ? -35.522 -29.013 13.783 1.00 82.19 319 LYS A O 1
ATOM 2445 N N . GLY A 1 320 ? -34.763 -27.776 12.058 1.00 84.38 320 GLY A N 1
ATOM 2446 C CA . GLY A 1 320 ? -35.651 -28.342 11.045 1.00 84.38 320 GLY A CA 1
ATOM 2447 C C . GLY A 1 320 ? -35.360 -29.814 10.759 1.00 84.38 320 GLY A C 1
ATOM 2448 O O . GLY A 1 320 ? -36.299 -30.596 10.628 1.00 84.38 320 GLY A O 1
ATOM 2449 N N . ASP A 1 321 ? -34.083 -30.197 10.722 1.00 84.69 321 ASP A N 1
ATOM 2450 C CA . ASP A 1 321 ? -33.672 -31.588 10.503 1.00 84.69 321 ASP A CA 1
ATOM 2451 C C . ASP A 1 321 ? -34.057 -32.488 11.686 1.00 84.69 321 ASP A C 1
ATOM 2453 O O . ASP A 1 321 ? -34.626 -33.558 11.480 1.00 84.69 321 ASP A O 1
ATOM 2457 N N . ALA A 1 322 ? -33.840 -32.025 12.922 1.00 80.06 322 ALA A N 1
ATOM 2458 C CA . ALA A 1 322 ? -34.206 -32.766 14.133 1.00 80.06 322 ALA A CA 1
ATOM 2459 C C . ALA A 1 322 ? -35.725 -32.949 14.307 1.00 80.06 322 ALA A C 1
ATOM 2461 O O . ALA A 1 322 ? -36.159 -33.891 14.955 1.00 80.06 322 ALA A O 1
ATOM 2462 N N . ALA A 1 323 ? -36.543 -32.057 13.741 1.00 82.50 323 ALA A N 1
ATOM 2463 C CA . ALA A 1 323 ? -38.000 -32.196 13.761 1.00 82.50 323 ALA A CA 1
ATOM 2464 C C . ALA A 1 323 ? -38.534 -33.196 12.715 1.00 82.50 323 ALA A C 1
ATOM 2466 O O . ALA A 1 323 ? -39.714 -33.538 12.753 1.00 82.50 323 ALA A O 1
ATOM 2467 N N . ARG A 1 324 ? -37.701 -33.615 11.750 1.00 86.31 324 ARG A N 1
ATOM 2468 C CA . ARG A 1 324 ? -38.066 -34.565 10.683 1.00 86.31 324 ARG A CA 1
ATOM 2469 C C . ARG A 1 324 ? -37.632 -36.002 10.972 1.00 86.31 324 ARG A C 1
ATOM 2471 O O . ARG A 1 324 ? -38.136 -36.903 10.306 1.00 86.31 324 ARG A O 1
ATOM 2478 N N . SER A 1 325 ? -36.689 -36.192 11.893 1.00 78.19 325 SER A N 1
ATOM 2479 C CA . SER A 1 325 ? -36.239 -37.495 12.401 1.00 78.19 325 SER A CA 1
ATOM 2480 C C . SER A 1 325 ? -37.117 -37.980 13.542 1.00 78.19 325 SER A C 1
ATOM 2482 O O . SER A 1 325 ? -37.482 -39.173 13.523 1.00 78.19 325 SER A O 1
#

Foldseek 3Di:
DDVCVVVVNVPPPVVVVCVVCQLVVQLVLQLLVLLVVLCVVQPVVDPDDVSNVVSNVRSNVRSVVVSVVCVVVVDTLVVVPPVSVVSVLVSQLVVQLVVCVVVVHDNLQSNVVSVVVSVVVVVVPDPVVQVVCVVVVCNVVSVVSVVSSVVSVCCCVVVDPPPPPPDDDPPPPPDPDDPDDPPPVPDPVVLVVLLVLQLVVCVVVVVDPCSNVVSVLLVCLLVLLVVLLVVVVVLCVVVPPVVCVVVPPLVVVVVVLSVQSVVLSVQSVVLSVQLSVCVVVVVVVSNVVSVVVSVVSSVVSVVSSVVSVVSVVVSVVVVVVVVVD

Nearest PDB structures (foldseek):
  8tn1-assembly1_B  TM=5.660E-01  e=2.064E+00  synthetic construct
  8tn6-assembly1_C  TM=5.283E-01  e=1.710E+00  synthetic construct

Sequence (325 aa):
MAIDDFLGLSGLDLSAWYFLHAHEIDALVYFIFFTGLARYAVGDRFGGRGGQAMAVAVGVALSFGAVVFAGESGFTLGDLGLYAWMLFLIVLALAGYRVMRGMGFGRWTAIPATFLLVIGLRGVAGHAISDALIAIGLGWVLPLALLGSIVALAIRVLLGDSRKPASHVRSESRRPNPPLHSAKPTGNQDRLLLMTTLARVLENKGCDADAKSFLLRLQSVPREIESLLSDIERRLESFGWGYAGNDKRLVPAVEELITGARRNIQSHNDHFKELARAIGQSEAEAALNHVSSLIQIERQAGRICRELRAVISRLDVKKGDAARS

Solvent-accessible surface area (backbone atoms only — not comparable to full-atom values): 18224 Å² total; per-residue (Å²): 132,58,71,45,67,76,71,71,45,75,78,63,57,62,64,60,53,42,69,75,40,42,68,63,52,44,44,50,50,38,34,55,49,34,28,51,50,28,37,63,72,34,39,80,78,31,66,63,73,66,21,53,52,50,14,46,52,52,3,50,52,51,19,51,50,48,46,52,49,26,68,76,70,71,54,53,58,75,79,52,48,72,57,35,53,51,52,48,50,51,50,50,41,55,51,40,30,50,52,34,44,73,74,66,42,49,78,73,52,13,54,42,54,19,50,51,50,56,49,55,55,43,75,78,69,48,71,74,56,54,54,55,39,45,74,71,61,50,56,59,55,54,61,52,54,51,50,51,34,52,50,51,48,48,51,49,67,73,68,47,84,80,69,69,73,84,70,79,78,79,75,78,78,83,66,83,76,73,90,69,81,80,76,70,82,83,46,78,61,56,57,51,54,50,50,56,51,48,38,51,55,37,46,77,68,67,44,56,88,58,48,57,60,49,53,54,48,64,64,45,48,53,56,52,51,51,53,53,49,53,52,48,53,54,49,51,61,72,59,36,78,76,64,54,70,80,47,80,66,53,59,60,54,51,52,50,50,53,53,51,50,53,51,49,45,50,51,50,55,51,43,51,52,51,28,53,49,25,54,75,69,67,37,64,68,59,26,51,55,31,51,54,51,48,55,55,49,51,58,51,48,59,49,49,52,54,54,51,51,54,50,52,53,55,51,53,52,52,54,56,54,64,74,72,110

Mean predicted aligned error: 17.72 Å